Protein AF-A0A561WQQ3-F1 (afdb_monomer_lite)

Structure (mmCIF, N/CA/C/O backbone):
data_AF-A0A561WQQ3-F1
#
_entry.id   AF-A0A561WQQ3-F1
#
loop_
_atom_site.group_PDB
_atom_site.id
_atom_site.type_symbol
_atom_site.label_atom_id
_atom_site.label_alt_id
_atom_site.label_comp_id
_atom_site.label_asym_id
_atom_site.label_entity_id
_atom_site.label_seq_id
_atom_site.pdbx_PDB_ins_code
_atom_site.Cartn_x
_atom_site.Cartn_y
_atom_site.Cartn_z
_atom_site.occupancy
_atom_site.B_iso_or_equiv
_atom_site.auth_seq_id
_atom_site.auth_comp_id
_atom_site.auth_asym_id
_atom_site.auth_atom_id
_atom_site.pdbx_PDB_model_num
ATOM 1 N N . MET A 1 1 ? -67.575 19.974 -0.964 1.00 41.53 1 MET A N 1
ATOM 2 C CA . MET A 1 1 ? -66.505 20.804 -1.561 1.00 41.53 1 MET A CA 1
ATOM 3 C C . MET A 1 1 ? -65.281 19.926 -1.799 1.00 41.53 1 MET A C 1
ATOM 5 O O . MET A 1 1 ? -64.697 19.457 -0.836 1.00 41.53 1 MET A O 1
ATOM 9 N N . LYS A 1 2 ? -64.953 19.629 -3.064 1.00 50.78 2 LYS A N 1
ATOM 10 C CA . LYS A 1 2 ? -63.773 18.856 -3.492 1.00 50.78 2 LYS A CA 1
ATOM 11 C C . LYS A 1 2 ? -62.938 19.749 -4.423 1.00 50.78 2 LYS A C 1
ATOM 13 O O . LYS A 1 2 ? -63.445 20.153 -5.464 1.00 50.78 2 LYS A O 1
ATOM 18 N N . ARG A 1 3 ? -61.695 20.061 -4.047 1.00 44.97 3 ARG A N 1
ATOM 19 C CA . ARG A 1 3 ? -60.615 20.603 -4.902 1.00 44.97 3 ARG A CA 1
ATOM 20 C C . ARG A 1 3 ? -59.319 19.937 -4.410 1.00 44.97 3 ARG A C 1
ATOM 22 O O . ARG A 1 3 ? -59.060 19.970 -3.217 1.00 44.97 3 ARG A O 1
ATOM 29 N N . ALA A 1 4 ? -58.736 19.031 -5.193 1.00 49.28 4 ALA A N 1
ATOM 30 C CA . ALA A 1 4 ? -57.708 19.256 -6.220 1.00 49.28 4 ALA A CA 1
ATOM 31 C C . ALA A 1 4 ? -56.283 19.274 -5.625 1.00 49.28 4 ALA A C 1
ATOM 33 O O . ALA A 1 4 ? -55.818 20.303 -5.151 1.00 49.28 4 ALA A O 1
ATOM 34 N N . VAL A 1 5 ? -55.599 18.122 -5.690 1.00 46.91 5 VAL A N 1
ATOM 35 C CA . VAL A 1 5 ? -54.141 17.974 -5.527 1.00 46.91 5 VAL A CA 1
ATOM 36 C C . VAL A 1 5 ? -53.655 17.055 -6.650 1.00 46.91 5 VAL A C 1
ATOM 38 O O . VAL A 1 5 ? -53.651 15.837 -6.519 1.00 46.91 5 VAL A O 1
ATOM 41 N N . VAL A 1 6 ? -53.312 17.644 -7.792 1.00 53.94 6 VAL A N 1
ATOM 42 C CA . VAL A 1 6 ? -52.562 16.995 -8.876 1.00 53.94 6 VAL A CA 1
ATOM 43 C C . VAL A 1 6 ? -51.622 18.061 -9.423 1.00 53.94 6 VAL A C 1
ATOM 45 O O . VAL A 1 6 ? -52.106 18.993 -10.058 1.00 53.94 6 VAL A O 1
ATOM 48 N N . SER A 1 7 ? -50.321 17.960 -9.124 1.00 52.25 7 SER A N 1
ATOM 49 C CA . SER A 1 7 ? -49.183 18.424 -9.954 1.00 52.25 7 SER A CA 1
ATOM 50 C C . SER A 1 7 ? -47.924 18.681 -9.114 1.00 52.25 7 SER A C 1
ATOM 52 O O . SER A 1 7 ? -47.550 19.828 -8.913 1.00 52.25 7 SER A O 1
ATOM 54 N N . ILE A 1 8 ? -47.237 17.628 -8.654 1.00 51.75 8 ILE A N 1
ATOM 55 C CA . ILE A 1 8 ? -45.803 17.678 -8.294 1.00 51.75 8 ILE A CA 1
ATOM 56 C C . ILE A 1 8 ? -45.192 16.295 -8.592 1.00 51.75 8 ILE A C 1
ATOM 58 O O . ILE A 1 8 ? -44.946 15.505 -7.692 1.00 51.75 8 ILE A O 1
ATOM 62 N N . ALA A 1 9 ? -45.022 15.938 -9.867 1.00 52.25 9 ALA A N 1
ATOM 63 C CA . ALA A 1 9 ? -44.313 14.701 -10.244 1.00 52.25 9 ALA A CA 1
ATOM 64 C C . ALA A 1 9 ? -43.399 14.857 -11.474 1.00 52.25 9 ALA A C 1
ATOM 66 O O . ALA A 1 9 ? -42.493 14.054 -11.669 1.00 52.25 9 ALA A O 1
ATOM 67 N N . ALA A 1 10 ? -43.557 15.918 -12.274 1.00 50.03 10 ALA A N 1
ATOM 68 C CA . ALA A 1 10 ? -42.770 16.114 -13.496 1.00 50.03 10 ALA A CA 1
ATOM 69 C C . ALA A 1 10 ? -41.409 16.818 -13.283 1.00 50.03 10 ALA A C 1
ATOM 71 O O . ALA A 1 10 ? -40.549 16.757 -14.156 1.00 50.03 10 ALA A O 1
ATOM 72 N N . GLY A 1 11 ? -41.178 17.465 -12.132 1.00 44.44 11 GLY A N 1
ATOM 73 C CA . GLY A 1 11 ? -39.947 18.233 -11.877 1.00 44.44 11 GLY A CA 1
ATOM 74 C C . GLY A 1 11 ? -38.727 17.399 -11.460 1.00 44.44 11 GLY A C 1
ATOM 75 O O . GLY A 1 11 ? -37.596 17.801 -11.709 1.00 44.44 11 GLY A O 1
ATOM 76 N N . LEU A 1 12 ? -38.938 16.221 -10.861 1.00 48.84 12 LEU A N 1
ATOM 77 C CA . LEU A 1 12 ? -37.854 15.373 -10.340 1.00 48.84 12 LEU A CA 1
ATOM 78 C C . LEU A 1 12 ? -37.187 14.504 -11.419 1.00 48.84 12 LEU A C 1
ATOM 80 O O . LEU A 1 12 ? -36.009 14.178 -11.296 1.00 48.84 12 LEU A O 1
ATOM 84 N N . LEU A 1 13 ? -37.896 14.181 -12.506 1.00 46.97 13 LEU A N 1
ATOM 85 C CA . LEU A 1 13 ? -37.353 13.327 -13.568 1.00 46.97 13 LEU A CA 1
ATOM 86 C C . LEU A 1 13 ? -36.324 14.061 -14.449 1.00 46.97 13 LEU A C 1
ATOM 88 O O . LEU A 1 13 ? -35.353 13.459 -14.899 1.00 46.97 13 LEU A O 1
ATOM 92 N N . VAL A 1 14 ? -36.499 15.370 -14.669 1.00 51.62 14 VAL A N 1
ATOM 93 C CA . VAL A 1 14 ? -35.613 16.164 -15.542 1.00 51.62 14 VAL A CA 1
ATOM 94 C C . VAL A 1 14 ? -34.251 16.416 -14.885 1.00 51.62 14 VAL A C 1
ATOM 96 O O . VAL A 1 14 ? -33.228 16.360 -15.561 1.00 51.62 14 VAL A O 1
ATOM 99 N N . VAL A 1 15 ? -34.205 16.608 -13.562 1.00 51.69 15 VAL A N 1
ATOM 100 C CA . VAL A 1 15 ? -32.938 16.831 -12.839 1.00 51.69 15 VAL A CA 1
ATOM 101 C C . VAL A 1 15 ? -32.076 15.562 -12.822 1.00 51.69 15 VAL A C 1
ATOM 103 O O . VAL A 1 15 ? -30.874 15.642 -13.066 1.00 51.69 15 VAL A O 1
ATOM 106 N N . ALA A 1 16 ? -32.679 14.382 -12.636 1.00 50.75 16 ALA A N 1
ATOM 107 C CA . ALA A 1 16 ? -31.944 13.115 -12.625 1.00 50.75 16 ALA A CA 1
ATOM 108 C C . ALA A 1 16 ? -31.330 12.764 -13.997 1.00 50.75 16 ALA A C 1
ATOM 110 O O . ALA A 1 16 ? -30.190 12.303 -14.064 1.00 50.75 16 ALA A O 1
ATOM 111 N N . VAL A 1 17 ? -32.041 13.027 -15.100 1.00 52.47 17 VAL A N 1
ATOM 112 C CA . VAL A 1 17 ? -31.539 12.742 -16.459 1.00 52.47 17 VAL A CA 1
ATOM 113 C C . VAL A 1 17 ? -30.402 13.695 -16.855 1.00 52.47 17 VAL A C 1
ATOM 115 O O . VAL A 1 17 ? -29.423 13.258 -17.461 1.00 52.47 17 VAL A O 1
ATOM 118 N N . VAL A 1 18 ? -30.464 14.972 -16.459 1.00 52.75 18 VAL A N 1
ATOM 119 C CA . VAL A 1 18 ? -29.393 15.946 -16.749 1.00 52.75 18 VAL A CA 1
ATOM 120 C C . VAL A 1 18 ? -28.102 15.615 -15.984 1.00 52.75 18 VAL A C 1
ATOM 122 O O . VAL A 1 18 ? -27.016 15.727 -16.554 1.00 52.75 18 VAL A O 1
ATOM 125 N N . SER A 1 19 ? -28.188 15.125 -14.741 1.00 51.75 19 SER A N 1
ATOM 126 C CA . SER A 1 19 ? -27.003 14.716 -13.969 1.00 51.75 19 SER A CA 1
ATOM 127 C C . SER A 1 19 ? -26.282 13.497 -14.560 1.00 51.75 19 SER A C 1
ATOM 129 O O . SER A 1 19 ? -25.052 13.469 -14.571 1.00 51.75 19 SER A O 1
ATOM 131 N N . VAL A 1 20 ? -27.013 12.518 -15.109 1.00 52.88 20 VAL A N 1
ATOM 132 C CA . VAL A 1 20 ? -26.408 11.332 -15.749 1.00 52.88 20 VAL A CA 1
ATOM 133 C C . VAL A 1 20 ? -25.724 11.691 -17.076 1.00 52.88 20 VAL A C 1
ATOM 135 O O . VAL A 1 20 ? -24.662 11.150 -17.389 1.00 52.88 20 VAL A O 1
ATOM 138 N N . ILE A 1 21 ? -26.277 12.635 -17.846 1.00 54.84 21 ILE A N 1
ATOM 139 C CA . ILE A 1 21 ? -25.682 13.078 -19.119 1.00 54.84 21 ILE A CA 1
ATOM 140 C C . ILE A 1 21 ? -24.424 13.929 -18.881 1.00 54.84 21 ILE A C 1
ATOM 142 O O . ILE A 1 21 ? -23.428 13.742 -19.579 1.00 54.84 21 ILE A O 1
ATOM 146 N N . ALA A 1 22 ? -24.419 14.805 -17.871 1.00 53.34 22 ALA A N 1
ATOM 147 C CA . ALA A 1 22 ? -23.244 15.614 -17.533 1.00 53.34 22 ALA A CA 1
ATOM 148 C C . ALA A 1 22 ? -22.047 14.755 -17.082 1.00 53.34 22 ALA A C 1
ATOM 150 O O . ALA A 1 22 ? -20.912 15.040 -17.462 1.00 53.34 22 ALA A O 1
ATOM 151 N N . TYR A 1 23 ? -22.300 13.664 -16.349 1.00 53.19 23 TYR A N 1
ATOM 152 C CA . TYR A 1 23 ? -21.247 12.727 -15.947 1.00 53.19 23 TYR A CA 1
ATOM 153 C C . TYR A 1 23 ? -20.640 11.990 -17.151 1.00 53.19 23 TYR A C 1
ATOM 155 O O . TYR A 1 23 ? -19.426 11.837 -17.231 1.00 53.19 23 TYR A O 1
ATOM 163 N N . ARG A 1 24 ? -21.458 11.608 -18.144 1.00 55.28 24 ARG A N 1
ATOM 164 C CA . ARG A 1 24 ? -20.964 10.946 -19.367 1.00 55.28 24 ARG A CA 1
ATOM 165 C C . ARG A 1 24 ? -20.231 11.873 -20.338 1.00 55.28 24 ARG A C 1
ATOM 167 O O . ARG A 1 24 ? -19.454 11.387 -21.154 1.00 55.28 24 ARG A O 1
ATOM 174 N N . LEU A 1 25 ? -20.474 13.183 -20.288 1.00 52.75 25 LEU A N 1
ATOM 175 C CA . LEU A 1 25 ? -19.777 14.147 -21.148 1.00 52.75 25 LEU A CA 1
ATOM 176 C C . LEU A 1 25 ? -18.419 14.576 -20.578 1.00 52.75 25 LEU A C 1
ATOM 178 O O . LEU A 1 25 ? -17.510 14.839 -21.358 1.00 52.75 25 LEU A O 1
ATOM 182 N N . ALA A 1 26 ? -18.245 14.580 -19.253 1.00 54.22 26 ALA A N 1
ATOM 183 C CA . ALA A 1 26 ? -16.966 14.906 -18.617 1.00 54.22 26 ALA A CA 1
ATOM 184 C C . ALA A 1 26 ? -15.871 13.838 -18.830 1.00 54.22 26 ALA A C 1
ATOM 186 O O . ALA A 1 26 ? -14.689 14.147 -18.670 1.00 54.22 26 ALA A O 1
ATOM 187 N N . ASP A 1 27 ? -16.255 12.616 -19.213 1.00 53.97 27 ASP A N 1
ATOM 188 C CA . ASP A 1 27 ? -15.340 11.486 -19.431 1.00 53.97 27 ASP A CA 1
ATOM 189 C C . ASP A 1 27 ? -14.622 11.529 -20.793 1.00 53.97 27 ASP A C 1
ATOM 191 O O . ASP A 1 27 ? -13.560 10.929 -20.962 1.00 53.97 27 ASP A O 1
ATOM 195 N N . ARG A 1 28 ? -15.159 12.275 -21.772 1.00 57.94 28 ARG A N 1
ATOM 196 C CA . ARG A 1 28 ? -14.600 12.326 -23.137 1.00 57.94 28 ARG A CA 1
ATOM 197 C C . ARG A 1 28 ? -13.253 13.042 -23.250 1.00 57.94 28 ARG A C 1
ATOM 199 O O . ARG A 1 28 ? -12.556 12.818 -24.234 1.00 57.94 28 ARG A O 1
ATOM 206 N N . ASP A 1 29 ? -12.871 13.843 -22.259 1.00 67.88 29 ASP A N 1
ATOM 207 C CA . ASP A 1 29 ? -11.617 14.609 -22.293 1.00 67.88 29 ASP A CA 1
ATOM 208 C C . ASP A 1 29 ? -10.409 13.840 -21.739 1.00 67.88 29 ASP A C 1
ATOM 210 O O . ASP A 1 29 ? -9.286 14.323 -21.846 1.00 67.88 29 ASP A O 1
ATOM 214 N N . SER A 1 30 ? -10.607 12.662 -21.136 1.00 69.94 30 SER A N 1
ATOM 215 C CA . SER A 1 30 ? -9.488 11.876 -20.594 1.00 69.94 30 SER A CA 1
ATOM 216 C C . SER A 1 30 ? -8.691 11.142 -21.679 1.00 69.94 30 SER A C 1
ATOM 218 O O . SER A 1 30 ? -7.577 10.703 -21.440 1.00 69.94 30 SER A O 1
ATOM 220 N N . GLY A 1 31 ? -9.253 10.943 -22.874 1.00 83.25 31 GLY A N 1
ATOM 221 C CA . GLY A 1 31 ? -8.629 10.097 -23.897 1.00 83.25 31 GLY A CA 1
ATOM 222 C C . GLY A 1 31 ? -8.532 8.606 -23.526 1.00 83.25 31 GLY A C 1
ATOM 223 O O . GLY A 1 31 ? -8.093 7.824 -24.364 1.00 83.25 31 GLY A O 1
ATOM 224 N N . LEU A 1 32 ? -8.974 8.204 -22.326 1.00 88.94 32 LEU A N 1
ATOM 225 C CA . LEU A 1 32 ? -9.087 6.812 -21.897 1.00 88.94 32 LEU A CA 1
ATOM 226 C C . LEU A 1 32 ? -10.504 6.299 -22.152 1.00 88.94 32 LEU A C 1
ATOM 228 O O . LEU A 1 32 ? -11.504 6.982 -21.924 1.00 88.94 32 LEU A O 1
ATOM 232 N N . THR A 1 33 ? -10.602 5.048 -22.572 1.00 91.44 33 THR A N 1
ATOM 233 C CA . THR A 1 33 ? -11.840 4.278 -22.505 1.00 91.44 33 THR A CA 1
ATOM 234 C C . THR A 1 33 ? -12.172 3.930 -21.051 1.00 91.44 33 THR A C 1
ATOM 236 O O . THR A 1 33 ? -11.299 3.865 -20.183 1.00 91.44 33 THR A O 1
ATOM 239 N N . ALA A 1 34 ? -13.443 3.624 -20.779 1.00 89.94 34 ALA A N 1
ATOM 240 C CA . ALA A 1 34 ? -13.865 3.166 -19.453 1.00 89.94 34 ALA A CA 1
ATOM 241 C C . ALA A 1 34 ? -13.105 1.904 -18.993 1.00 89.94 34 ALA A C 1
ATOM 243 O O . ALA A 1 34 ? -12.822 1.757 -17.806 1.00 89.94 34 ALA A O 1
ATOM 244 N N . ALA A 1 35 ? -12.743 1.018 -19.929 1.00 92.38 35 ALA A N 1
ATOM 245 C CA . ALA A 1 35 ? -11.967 -0.186 -19.641 1.00 92.38 35 ALA A CA 1
ATOM 246 C C . ALA A 1 35 ? -10.519 0.142 -19.243 1.00 92.38 35 ALA A C 1
ATOM 248 O O . ALA A 1 35 ? -10.027 -0.388 -18.250 1.00 92.38 35 ALA A O 1
ATOM 249 N N . GLU A 1 36 ? -9.852 1.050 -19.963 1.00 92.81 36 GLU A N 1
ATOM 250 C CA . GLU A 1 36 ? -8.491 1.484 -19.620 1.00 92.81 36 GLU A CA 1
ATOM 251 C C . GLU A 1 36 ? -8.463 2.191 -18.258 1.00 92.81 36 GLU A C 1
ATOM 253 O O . GLU A 1 36 ? -7.625 1.876 -17.415 1.00 92.81 36 GLU A O 1
ATOM 258 N N . ALA A 1 37 ? -9.419 3.089 -17.995 1.00 91.44 37 ALA A N 1
ATOM 259 C CA . ALA A 1 37 ? -9.527 3.758 -16.701 1.00 91.44 37 ALA A CA 1
ATOM 260 C C . ALA A 1 37 ? -9.762 2.765 -15.548 1.00 91.44 37 ALA A C 1
ATOM 262 O O . ALA A 1 37 ? -9.166 2.921 -14.482 1.00 91.44 37 ALA A O 1
ATOM 263 N N . ALA A 1 38 ? -10.597 1.739 -15.752 1.00 91.75 38 ALA A N 1
ATOM 264 C CA . ALA A 1 38 ? -10.837 0.696 -14.754 1.00 91.75 38 ALA A CA 1
ATOM 265 C C . ALA A 1 38 ? -9.558 -0.091 -14.435 1.00 91.75 38 ALA A C 1
ATOM 267 O O . ALA A 1 38 ? -9.207 -0.236 -13.267 1.00 91.75 38 ALA A O 1
ATOM 268 N N . VAL A 1 39 ? -8.816 -0.505 -15.463 1.00 92.75 39 VAL A N 1
ATOM 269 C CA . VAL A 1 39 ? -7.556 -1.245 -15.311 1.00 92.75 39 VAL A CA 1
ATOM 270 C C . VAL A 1 39 ? -6.490 -0.408 -14.613 1.00 92.75 39 VAL A C 1
ATOM 272 O O . VAL A 1 39 ? -5.784 -0.922 -13.746 1.00 92.75 39 VAL A O 1
ATOM 275 N N . ILE A 1 40 ? -6.373 0.885 -14.936 1.00 92.88 40 ILE A N 1
ATOM 276 C CA . ILE A 1 40 ? -5.437 1.771 -14.232 1.00 92.88 40 ILE A CA 1
ATOM 277 C C . ILE A 1 40 ? -5.824 1.872 -12.753 1.00 92.88 40 ILE A C 1
ATOM 279 O O . ILE A 1 40 ? -4.948 1.773 -11.894 1.00 92.88 40 ILE A O 1
ATOM 283 N N . ARG A 1 41 ? -7.118 2.033 -12.435 1.00 91.62 41 ARG A N 1
ATOM 284 C CA . ARG A 1 41 ? -7.562 2.100 -11.035 1.00 91.62 41 ARG A CA 1
ATOM 285 C C . ARG A 1 41 ? -7.252 0.829 -10.273 1.00 91.62 41 ARG A C 1
ATOM 287 O O . ARG A 1 41 ? -6.688 0.902 -9.190 1.00 91.62 41 ARG A O 1
ATOM 294 N N . GLU A 1 42 ? -7.570 -0.308 -10.868 1.00 90.19 42 GLU A N 1
ATOM 295 C CA . GLU A 1 42 ? -7.304 -1.617 -10.288 1.00 90.19 42 GLU A CA 1
ATOM 296 C C . GLU A 1 42 ? -5.807 -1.848 -10.046 1.00 90.19 42 GLU A C 1
ATOM 298 O O . GLU A 1 42 ? -5.419 -2.416 -9.031 1.00 90.19 42 GLU A O 1
ATOM 303 N N . ASN A 1 43 ? -4.944 -1.375 -10.947 1.00 89.88 43 ASN A N 1
ATOM 304 C CA . ASN A 1 43 ? -3.506 -1.599 -10.840 1.00 89.88 43 ASN A CA 1
ATOM 305 C C . ASN A 1 43 ? -2.760 -0.596 -9.958 1.00 89.88 43 ASN A C 1
ATOM 307 O O . ASN A 1 43 ? -1.728 -0.964 -9.397 1.00 89.88 43 ASN A O 1
ATOM 311 N N . LEU A 1 44 ? -3.230 0.650 -9.873 1.00 89.94 44 LEU A N 1
ATOM 312 C CA . LEU A 1 44 ? -2.568 1.697 -9.091 1.00 89.94 44 LEU A CA 1
ATOM 313 C C . LEU A 1 44 ? -3.221 1.917 -7.733 1.00 89.94 44 LEU A C 1
ATOM 315 O O . LEU A 1 44 ? -2.525 2.127 -6.748 1.00 89.94 44 LEU A O 1
ATOM 319 N N . PHE A 1 45 ? -4.547 1.912 -7.669 1.00 89.12 45 PHE A N 1
ATOM 320 C CA . PHE A 1 45 ? -5.262 2.392 -6.492 1.00 89.12 45 PHE A CA 1
ATOM 321 C C . PHE A 1 45 ? -5.935 1.301 -5.682 1.00 89.12 45 PHE A C 1
ATOM 323 O O . PHE A 1 45 ? -6.281 1.566 -4.534 1.00 89.12 45 PHE A O 1
ATOM 330 N N . THR A 1 46 ? -6.129 0.114 -6.250 1.00 85.38 46 THR A N 1
ATOM 331 C CA . THR A 1 46 ? -6.741 -1.014 -5.551 1.00 85.38 46 THR A CA 1
ATOM 332 C C . THR A 1 46 ? -5.673 -1.916 -4.951 1.00 85.38 46 THR A C 1
ATOM 334 O O . THR A 1 46 ? -4.649 -2.208 -5.571 1.00 85.38 46 THR A O 1
ATOM 337 N N . ILE A 1 47 ? -5.926 -2.378 -3.729 1.00 75.31 47 ILE A N 1
ATOM 338 C CA . ILE A 1 47 ? -5.141 -3.443 -3.115 1.00 75.31 47 ILE A CA 1
ATOM 339 C C . ILE A 1 47 ? -5.476 -4.728 -3.858 1.00 75.31 47 ILE A C 1
ATOM 341 O O . ILE A 1 47 ? -6.619 -5.183 -3.846 1.00 75.31 47 ILE A O 1
ATOM 345 N N . LYS A 1 48 ? -4.483 -5.293 -4.536 1.00 75.56 48 LYS A N 1
ATOM 346 C CA . LYS A 1 48 ? -4.653 -6.569 -5.221 1.00 75.56 48 LYS A CA 1
ATOM 347 C C . LYS A 1 48 ? -4.696 -7.708 -4.219 1.00 75.56 48 LYS A C 1
ATOM 349 O O . LYS A 1 48 ? -4.043 -7.654 -3.176 1.00 75.56 48 LYS A O 1
ATOM 354 N N . ASP A 1 49 ? -5.417 -8.755 -4.596 1.00 80.00 49 ASP A N 1
ATOM 355 C CA . ASP A 1 49 ? -5.369 -10.028 -3.894 1.00 80.00 49 ASP A CA 1
ATOM 356 C C . ASP A 1 49 ? -3.898 -10.482 -3.726 1.00 80.00 49 ASP A C 1
ATOM 358 O O . ASP A 1 49 ? -3.109 -10.373 -4.678 1.00 80.00 49 ASP A O 1
ATOM 362 N N . PRO A 1 50 ? -3.488 -10.970 -2.539 1.00 75.44 50 PRO A N 1
ATOM 363 C CA . PRO A 1 50 ? -2.112 -11.397 -2.303 1.00 75.44 50 PRO A CA 1
ATOM 364 C C . PRO A 1 50 ? -1.595 -12.424 -3.316 1.00 75.44 50 PRO A C 1
ATOM 366 O O . PRO A 1 50 ? -0.427 -12.350 -3.705 1.00 75.44 50 PRO A O 1
ATOM 369 N N . ALA A 1 51 ? -2.438 -13.349 -3.789 1.00 79.38 51 ALA A N 1
ATOM 370 C CA . ALA A 1 51 ? -2.045 -14.335 -4.791 1.00 79.38 51 ALA A CA 1
ATOM 371 C C . ALA A 1 51 ? -1.840 -13.692 -6.167 1.00 79.38 51 ALA A C 1
ATOM 373 O O . ALA A 1 51 ? -0.904 -14.052 -6.885 1.00 79.38 51 ALA A O 1
ATOM 374 N N . GLU A 1 52 ? -2.652 -12.696 -6.525 1.00 82.56 52 GLU A N 1
ATOM 375 C CA . GLU A 1 52 ? -2.432 -11.921 -7.744 1.00 82.56 52 GLU A CA 1
ATOM 376 C C . GLU A 1 52 ? -1.115 -11.136 -7.674 1.00 82.56 52 GLU A C 1
ATOM 378 O O . GLU A 1 52 ? -0.311 -11.187 -8.609 1.00 82.56 52 GLU A O 1
ATOM 383 N N . ASN A 1 53 ? -0.847 -10.450 -6.558 1.00 81.88 53 ASN A N 1
ATOM 384 C CA . ASN A 1 53 ? 0.405 -9.718 -6.370 1.00 81.88 53 ASN A CA 1
ATOM 385 C C . ASN A 1 53 ? 1.622 -10.658 -6.421 1.00 81.88 53 ASN A C 1
ATOM 387 O O . ASN A 1 53 ? 2.607 -10.366 -7.106 1.00 81.88 53 ASN A O 1
ATOM 391 N N . ALA A 1 54 ? 1.526 -11.821 -5.774 1.00 82.44 54 ALA A N 1
ATOM 392 C CA . ALA A 1 54 ? 2.552 -12.853 -5.828 1.00 82.44 54 ALA A CA 1
ATOM 393 C C . ALA A 1 54 ? 2.789 -13.352 -7.262 1.00 82.44 54 ALA A C 1
ATOM 395 O O . ALA A 1 54 ? 3.927 -13.413 -7.725 1.00 82.44 54 ALA A O 1
ATOM 396 N N . SER A 1 55 ? 1.715 -13.623 -8.008 1.00 85.38 55 SER A N 1
ATOM 397 C CA . SER A 1 55 ? 1.785 -14.035 -9.411 1.00 85.38 55 SER A CA 1
ATOM 398 C C . SER A 1 55 ? 2.453 -12.973 -10.297 1.00 85.38 55 SER A C 1
ATOM 400 O O . SER A 1 55 ? 3.266 -13.302 -11.163 1.00 85.38 55 SER A O 1
ATOM 402 N N . ARG A 1 56 ? 2.165 -11.683 -10.074 1.00 85.62 56 ARG A N 1
ATOM 403 C CA . ARG A 1 56 ? 2.812 -10.572 -10.799 1.00 85.62 56 ARG A CA 1
ATOM 404 C C . ARG A 1 56 ? 4.301 -10.482 -10.499 1.00 85.62 56 ARG A C 1
ATOM 406 O O . ARG A 1 56 ? 5.100 -10.334 -11.422 1.00 85.62 56 ARG A O 1
ATOM 413 N N . LEU A 1 57 ? 4.677 -10.589 -9.229 1.00 85.94 57 LEU A N 1
ATOM 414 C CA . LEU A 1 57 ? 6.075 -10.548 -8.817 1.00 85.94 57 LEU A CA 1
ATOM 415 C C . LEU A 1 57 ? 6.851 -11.789 -9.298 1.00 85.94 57 LEU A C 1
ATOM 417 O O . LEU A 1 57 ? 7.999 -11.642 -9.709 1.00 85.94 57 LEU A O 1
ATOM 421 N N . ALA A 1 58 ? 6.231 -12.972 -9.354 1.00 87.25 58 ALA A N 1
ATOM 422 C CA . ALA A 1 58 ? 6.824 -14.150 -9.993 1.00 87.25 58 ALA A CA 1
ATOM 423 C C . ALA A 1 58 ? 7.136 -13.880 -11.477 1.00 87.25 58 ALA A C 1
ATOM 425 O O . ALA A 1 58 ? 8.290 -13.990 -11.888 1.00 87.25 58 ALA A O 1
ATOM 426 N N . ARG A 1 59 ? 6.157 -13.378 -12.251 1.00 90.00 59 ARG A N 1
ATOM 427 C CA . ARG A 1 59 ? 6.367 -12.996 -13.664 1.00 90.00 59 ARG A CA 1
ATOM 428 C C . ARG A 1 59 ? 7.465 -11.950 -13.844 1.00 90.00 59 ARG A C 1
ATOM 430 O O . ARG A 1 59 ? 8.253 -12.042 -14.782 1.00 90.00 59 ARG A O 1
ATOM 437 N N . TYR A 1 60 ? 7.520 -10.953 -12.960 1.00 92.44 60 TYR A N 1
ATOM 438 C CA . TYR A 1 60 ? 8.587 -9.951 -12.963 1.00 92.44 60 TYR A CA 1
ATOM 439 C C . TYR A 1 60 ? 9.961 -10.610 -12.804 1.00 92.44 60 TYR A C 1
ATOM 441 O O . TYR A 1 60 ? 10.891 -10.319 -13.552 1.00 92.44 60 TYR A O 1
ATOM 449 N N . GLN A 1 61 ? 10.107 -11.513 -11.840 1.00 89.12 61 GLN A N 1
ATOM 450 C CA . GLN A 1 61 ? 11.386 -12.162 -11.593 1.00 89.12 61 GLN A CA 1
ATOM 451 C C . GLN A 1 61 ? 11.787 -13.128 -12.703 1.00 89.12 61 GLN A C 1
ATOM 453 O O . GLN A 1 61 ? 12.965 -13.140 -13.056 1.00 89.12 61 GLN A O 1
ATOM 458 N N . ASP A 1 62 ? 10.838 -13.871 -13.274 1.00 90.88 62 ASP A N 1
ATOM 459 C CA . ASP A 1 62 ? 11.077 -14.757 -14.417 1.00 90.88 62 ASP A CA 1
ATOM 460 C C . ASP A 1 62 ? 11.577 -13.957 -15.624 1.00 90.88 62 ASP A C 1
ATOM 462 O O . ASP A 1 62 ? 12.641 -14.246 -16.172 1.00 90.88 62 ASP A O 1
ATOM 466 N N . ALA A 1 63 ? 10.870 -12.878 -15.982 1.00 94.38 63 ALA A N 1
ATOM 467 C CA . ALA A 1 63 ? 11.258 -12.003 -17.086 1.00 94.38 63 ALA A CA 1
ATOM 468 C C . ALA A 1 63 ? 12.629 -11.345 -16.847 1.00 94.38 63 ALA A C 1
ATOM 470 O O . ALA A 1 63 ? 13.443 -11.214 -17.766 1.00 94.38 63 ALA A O 1
ATOM 471 N N . ARG A 1 64 ? 12.919 -10.957 -15.599 1.00 94.38 64 ARG A N 1
ATOM 472 C CA . ARG A 1 64 ? 14.218 -10.395 -15.212 1.00 94.38 64 ARG A CA 1
ATOM 473 C C . ARG A 1 64 ? 15.329 -11.431 -15.341 1.00 94.38 64 ARG A C 1
ATOM 475 O O . ARG A 1 64 ? 16.375 -11.114 -15.899 1.00 94.38 64 ARG A O 1
ATOM 482 N N . ALA A 1 65 ? 15.119 -12.641 -14.827 1.00 91.69 65 ALA A N 1
ATOM 483 C CA . ALA A 1 65 ? 16.099 -13.719 -14.886 1.00 91.69 65 ALA A CA 1
ATOM 484 C C . ALA A 1 65 ? 16.382 -14.138 -16.330 1.00 91.69 65 ALA A C 1
ATOM 486 O O . ALA A 1 65 ? 17.546 -14.292 -16.690 1.00 91.69 65 ALA A O 1
ATOM 487 N N . GLN A 1 66 ? 15.349 -14.221 -17.175 1.00 94.94 66 GLN A N 1
ATOM 488 C CA . GLN A 1 66 ? 15.511 -14.479 -18.603 1.00 94.94 66 GLN A CA 1
ATOM 489 C C . GLN A 1 66 ? 16.376 -13.402 -19.275 1.00 94.94 66 GLN A C 1
ATOM 491 O O . GLN A 1 66 ? 17.368 -13.729 -19.922 1.00 94.94 66 GLN A O 1
ATOM 496 N N . CYS A 1 67 ? 16.055 -12.119 -19.080 1.00 96.88 67 CYS A N 1
ATOM 497 C CA . CYS A 1 67 ? 16.844 -11.028 -19.657 1.00 96.88 67 CYS A CA 1
ATOM 498 C C . CYS A 1 67 ? 18.301 -11.038 -19.166 1.00 96.88 67 CYS A C 1
ATOM 500 O O . CYS A 1 67 ? 19.227 -10.789 -19.938 1.00 96.88 67 CYS A O 1
ATOM 502 N N . MET A 1 68 ? 18.524 -11.341 -17.884 1.00 95.38 68 MET A N 1
ATOM 503 C CA . MET A 1 68 ? 19.877 -11.435 -17.334 1.00 95.38 68 MET A CA 1
ATOM 504 C C . MET A 1 68 ? 20.643 -12.622 -17.926 1.00 95.38 68 MET A C 1
ATOM 506 O O . MET A 1 68 ? 21.816 -12.462 -18.257 1.00 95.38 68 MET A O 1
ATOM 510 N N . ALA A 1 69 ? 19.982 -13.763 -18.145 1.00 94.06 69 ALA A N 1
ATOM 511 C CA . ALA A 1 69 ? 20.583 -14.925 -18.796 1.00 94.06 69 ALA A CA 1
ATOM 512 C C . ALA A 1 69 ? 21.009 -14.612 -20.238 1.00 94.06 69 ALA A C 1
ATOM 514 O O . ALA A 1 69 ? 22.116 -14.965 -20.641 1.00 94.06 69 ALA A O 1
ATOM 515 N N . GLU A 1 70 ? 20.186 -13.874 -20.989 1.00 96.00 70 GLU A N 1
ATOM 516 C CA . GLU A 1 70 ? 20.531 -13.367 -22.326 1.00 96.00 70 GLU A CA 1
ATOM 517 C C . GLU A 1 70 ? 21.739 -12.412 -22.298 1.00 96.00 70 GLU A C 1
ATOM 519 O O . GLU A 1 70 ? 22.527 -12.374 -23.242 1.00 96.00 70 GLU A O 1
ATOM 524 N N . ALA A 1 71 ? 21.924 -11.676 -21.198 1.00 95.25 71 ALA A N 1
ATOM 525 C CA . ALA A 1 71 ? 23.084 -10.819 -20.958 1.00 95.25 71 ALA A CA 1
ATOM 526 C C . ALA A 1 71 ? 24.312 -11.568 -20.395 1.00 95.25 71 ALA A C 1
ATOM 528 O O . ALA A 1 71 ? 25.324 -10.933 -20.099 1.00 95.25 71 ALA A O 1
ATOM 529 N N . GLY A 1 72 ? 24.248 -12.898 -20.256 1.00 94.06 72 GLY A N 1
ATOM 530 C CA . GLY A 1 72 ? 25.348 -13.731 -19.763 1.00 94.06 72 GLY A CA 1
ATOM 531 C C . GLY A 1 72 ? 25.437 -13.851 -18.238 1.00 94.06 72 GLY A C 1
ATOM 532 O O . GLY A 1 72 ? 26.469 -14.280 -17.726 1.00 94.06 72 GLY A O 1
ATOM 533 N N . PHE A 1 73 ? 24.379 -13.493 -17.506 1.00 91.88 73 PHE A N 1
ATOM 534 C CA . PHE A 1 73 ? 24.329 -13.535 -16.044 1.00 91.88 73 PHE A CA 1
ATOM 535 C C . PHE A 1 73 ? 23.231 -14.472 -15.534 1.00 91.88 73 PHE A C 1
ATOM 537 O O . PHE A 1 73 ? 22.092 -14.425 -15.986 1.00 91.88 73 PHE A O 1
ATOM 544 N N . THR A 1 74 ? 23.530 -15.260 -14.505 1.00 88.94 74 THR A N 1
ATOM 545 C CA . THR A 1 74 ? 22.515 -16.063 -13.809 1.00 88.94 74 THR A CA 1
ATOM 546 C C . THR A 1 74 ? 21.984 -15.290 -12.609 1.00 88.94 74 THR A C 1
ATOM 548 O O . THR A 1 74 ? 22.748 -14.942 -11.710 1.00 88.94 74 THR A O 1
ATOM 551 N N . VAL A 1 75 ? 20.672 -15.050 -12.570 1.00 84.31 75 VAL A N 1
ATOM 552 C CA . VAL A 1 75 ? 19.986 -14.446 -11.418 1.00 84.31 75 VAL A CA 1
ATOM 553 C C . VAL A 1 75 ? 18.969 -15.444 -10.872 1.00 84.31 75 VAL A C 1
ATOM 555 O O . VAL A 1 75 ? 18.165 -15.953 -11.655 1.00 84.31 75 VAL A O 1
ATOM 558 N N . PRO A 1 76 ? 18.970 -15.736 -9.559 1.00 78.88 76 PRO A N 1
ATOM 559 C CA . PRO A 1 76 ? 17.969 -16.616 -8.980 1.00 78.88 76 PRO A CA 1
ATOM 560 C C . PRO A 1 76 ? 16.573 -15.994 -9.092 1.00 78.88 76 PRO A C 1
ATOM 562 O O . PRO A 1 76 ? 16.357 -14.809 -8.808 1.00 78.88 76 PRO A O 1
ATOM 565 N N . VAL A 1 77 ? 15.622 -16.825 -9.502 1.00 80.00 77 VAL A N 1
ATOM 566 C CA . VAL A 1 77 ? 14.190 -16.535 -9.453 1.00 80.00 77 VAL A CA 1
ATOM 567 C C . VAL A 1 77 ? 13.679 -16.906 -8.062 1.00 80.00 77 VAL A C 1
ATOM 569 O O . VAL A 1 77 ? 14.058 -17.934 -7.508 1.00 80.00 77 VAL A O 1
ATOM 572 N N . ARG A 1 78 ? 12.834 -16.057 -7.481 1.00 74.12 78 ARG A N 1
ATOM 573 C CA . ARG A 1 78 ? 12.383 -16.132 -6.088 1.00 74.12 78 ARG A CA 1
ATOM 574 C C . ARG A 1 78 ? 10.880 -15.906 -5.975 1.00 74.12 78 ARG A C 1
ATOM 576 O O . ARG A 1 78 ? 10.434 -14.860 -5.494 1.00 74.12 78 ARG A O 1
ATOM 583 N N . HIS A 1 79 ? 10.096 -16.859 -6.470 1.00 73.69 79 HIS A N 1
ATOM 584 C CA . HIS A 1 79 ? 8.644 -16.704 -6.523 1.00 73.69 79 HIS A CA 1
ATOM 585 C C . HIS A 1 79 ? 8.082 -16.418 -5.132 1.00 73.69 79 HIS A C 1
ATOM 587 O O . HIS A 1 79 ? 8.252 -17.244 -4.237 1.00 73.69 79 HIS A O 1
ATOM 593 N N . PRO A 1 80 ? 7.446 -15.258 -4.916 1.00 68.38 80 PRO A N 1
ATOM 594 C CA . PRO A 1 80 ? 6.926 -14.917 -3.603 1.00 68.38 80 PRO A CA 1
ATOM 595 C C . PRO A 1 80 ? 5.984 -16.016 -3.133 1.00 68.38 80 PRO A C 1
ATOM 597 O O . PRO A 1 80 ? 5.054 -16.414 -3.838 1.00 68.38 80 PRO A O 1
ATOM 600 N N . VAL A 1 81 ? 6.231 -16.500 -1.922 1.00 66.00 81 VAL A N 1
ATOM 601 C CA . VAL A 1 81 ? 5.244 -17.314 -1.232 1.00 66.00 81 VAL A CA 1
ATOM 602 C C . VAL A 1 81 ? 4.097 -16.369 -0.908 1.00 66.00 81 VAL A C 1
ATOM 604 O O . VAL A 1 81 ? 4.318 -15.312 -0.317 1.00 66.00 81 VAL A O 1
ATOM 607 N N . VAL A 1 82 ? 2.884 -16.711 -1.344 1.00 61.91 82 VAL A N 1
ATOM 608 C CA . VAL A 1 82 ? 1.689 -15.959 -0.958 1.00 61.91 82 VAL A CA 1
ATOM 609 C C . VAL A 1 82 ? 1.632 -16.002 0.561 1.00 61.91 82 VAL A C 1
ATOM 611 O O . VAL A 1 82 ? 1.392 -17.070 1.129 1.00 61.91 82 VAL A O 1
ATOM 614 N N . SER A 1 83 ? 1.906 -14.864 1.205 1.00 61.19 83 SER A N 1
ATOM 615 C CA . SER A 1 83 ? 1.708 -14.744 2.644 1.00 61.19 83 SER A CA 1
ATOM 616 C C . SER A 1 83 ? 0.270 -15.151 2.928 1.00 61.19 83 SER A C 1
ATOM 618 O O . SER A 1 83 ? -0.664 -14.676 2.277 1.00 61.19 83 SER A O 1
ATOM 620 N N . ARG A 1 84 ? 0.092 -16.091 3.855 1.00 57.12 84 ARG A N 1
ATOM 621 C CA . ARG A 1 84 ? -1.240 -16.582 4.223 1.00 57.12 84 ARG A CA 1
ATOM 622 C C . ARG A 1 84 ? -2.007 -15.548 5.037 1.00 57.12 84 ARG A C 1
ATOM 624 O O . ARG A 1 84 ? -3.198 -15.732 5.282 1.00 57.12 84 ARG A O 1
ATOM 631 N N . LEU A 1 85 ? -1.323 -14.487 5.457 1.00 60.78 85 LEU A N 1
ATOM 632 C CA . LEU A 1 85 ? -1.904 -13.376 6.173 1.00 60.78 85 LEU A CA 1
ATOM 633 C C . LEU A 1 85 ? -2.603 -12.431 5.202 1.00 60.78 85 LEU A C 1
ATOM 635 O O . LEU A 1 85 ? -1.965 -11.886 4.294 1.00 60.78 85 LEU A O 1
ATOM 639 N N . PRO A 1 86 ? -3.909 -12.196 5.385 1.00 61.34 86 PRO A N 1
ATOM 640 C CA . PRO A 1 86 ? -4.558 -11.128 4.664 1.00 61.34 86 PRO A CA 1
ATOM 641 C C . PRO A 1 86 ? -3.955 -9.813 5.183 1.00 61.34 86 PRO A C 1
ATOM 643 O O . PRO A 1 86 ? -3.993 -9.519 6.376 1.00 61.34 86 PRO A O 1
ATOM 646 N N . ARG A 1 87 ? -3.337 -9.038 4.287 1.00 66.12 87 ARG A N 1
ATOM 647 C CA . ARG A 1 87 ? -2.812 -7.715 4.632 1.00 66.12 87 ARG A CA 1
ATOM 648 C C . ARG A 1 87 ? -3.957 -6.726 4.631 1.00 66.12 87 ARG A C 1
ATOM 650 O O . ARG A 1 87 ? -4.597 -6.522 3.602 1.00 66.12 87 ARG A O 1
ATOM 657 N N . TYR A 1 88 ? -4.184 -6.110 5.778 1.00 74.75 88 TYR A N 1
ATOM 658 C CA . TYR A 1 88 ? -4.990 -4.910 5.846 1.00 74.75 88 TYR A CA 1
ATOM 659 C C . TYR A 1 88 ? -4.119 -3.719 5.439 1.00 74.75 88 TYR A C 1
ATOM 661 O O . TYR A 1 88 ? -3.055 -3.490 6.009 1.00 74.75 88 TYR A O 1
ATOM 669 N N . ASP A 1 89 ? -4.554 -2.996 4.413 1.00 72.31 89 ASP A N 1
ATOM 670 C CA . ASP A 1 89 ? -3.938 -1.743 3.993 1.00 72.31 89 ASP A CA 1
ATOM 671 C C . ASP A 1 89 ? -4.852 -0.596 4.420 1.00 72.31 89 ASP A C 1
ATOM 673 O O . ASP A 1 89 ? -5.945 -0.386 3.889 1.00 72.31 89 ASP A O 1
ATOM 677 N N . ASP A 1 90 ? -4.371 0.130 5.418 1.00 70.50 90 ASP A N 1
ATOM 678 C CA . ASP A 1 90 ? -5.060 1.217 6.096 1.00 70.50 90 ASP A CA 1
ATOM 679 C C . ASP A 1 90 ? -5.266 2.461 5.225 1.00 70.50 90 ASP A C 1
ATOM 681 O O . ASP A 1 90 ? -6.065 3.337 5.573 1.00 70.50 90 ASP A O 1
ATOM 685 N N . ARG A 1 91 ? -4.619 2.529 4.054 1.00 69.44 91 ARG A N 1
ATOM 686 C CA . ARG A 1 91 ? -4.764 3.650 3.120 1.00 69.44 91 ARG A CA 1
ATOM 687 C C . ARG A 1 91 ? -6.199 3.813 2.635 1.00 69.44 91 ARG A C 1
ATOM 689 O O . ARG A 1 91 ? -6.585 4.930 2.303 1.00 69.44 91 ARG A O 1
ATOM 696 N N . GLN A 1 92 ? -6.993 2.743 2.570 1.00 74.38 92 GLN A N 1
ATOM 697 C CA . GLN A 1 92 ? -8.352 2.790 2.014 1.00 74.38 92 GLN A CA 1
ATOM 698 C C . GLN A 1 92 ? -9.468 2.995 3.048 1.00 74.38 92 GLN A C 1
ATOM 700 O O . GLN A 1 92 ? -10.625 3.125 2.658 1.00 74.38 92 GLN A O 1
ATOM 705 N N . GLY A 1 93 ? -9.145 3.105 4.335 1.00 86.00 93 GLY A N 1
ATOM 706 C CA . GLY A 1 93 ? -10.145 3.136 5.403 1.00 86.00 93 GLY A CA 1
ATOM 707 C C . GLY A 1 93 ? -9.983 1.944 6.333 1.00 86.00 93 GLY A C 1
ATOM 708 O O . GLY A 1 93 ? -8.953 1.288 6.291 1.00 86.00 93 GLY A O 1
ATOM 709 N N . LEU A 1 94 ? -10.989 1.702 7.178 1.00 90.88 94 LEU A N 1
ATOM 710 C CA . LEU A 1 94 ? -11.008 0.616 8.168 1.00 90.88 94 LEU A CA 1
ATOM 711 C C . LEU A 1 94 ? -11.076 -0.774 7.507 1.00 90.88 94 LEU A C 1
ATOM 713 O O . LEU A 1 94 ? -11.568 -0.880 6.382 1.00 90.88 94 LEU A O 1
ATOM 717 N N . PRO A 1 95 ? -10.638 -1.854 8.190 1.00 91.06 95 PRO A N 1
ATOM 718 C CA . PRO A 1 95 ? -10.748 -3.202 7.634 1.00 91.06 95 PRO A CA 1
ATOM 719 C C . PRO A 1 95 ? -12.214 -3.565 7.419 1.00 91.06 95 PRO A C 1
ATOM 721 O O . PRO A 1 95 ? -13.075 -3.128 8.182 1.00 91.06 95 PRO A O 1
ATOM 724 N N . ASP A 1 96 ? -12.522 -4.411 6.436 1.00 90.75 96 ASP A N 1
ATOM 725 C CA . ASP A 1 96 ? -13.896 -4.887 6.301 1.00 90.75 96 ASP A CA 1
ATOM 726 C C . ASP A 1 96 ? -14.341 -5.679 7.546 1.00 90.75 96 ASP A C 1
ATOM 728 O O . ASP A 1 96 ? -13.543 -6.149 8.364 1.00 90.75 96 ASP A O 1
ATOM 732 N N . ARG A 1 97 ? -15.656 -5.834 7.711 1.00 93.31 97 ARG A N 1
ATOM 733 C CA . ARG A 1 97 ? -16.225 -6.457 8.909 1.00 93.31 97 ARG A CA 1
ATOM 734 C C . ARG A 1 97 ? -15.804 -7.915 9.095 1.00 93.31 97 ARG A C 1
ATOM 736 O O . ARG A 1 97 ? -15.642 -8.331 10.241 1.00 93.31 97 ARG A O 1
ATOM 743 N N . ALA A 1 98 ? -15.650 -8.683 8.018 1.00 91.44 98 ALA A N 1
ATOM 744 C CA . ALA A 1 98 ? -15.240 -10.081 8.111 1.00 91.44 98 ALA A CA 1
ATOM 745 C C . ALA A 1 98 ? -13.772 -10.175 8.549 1.00 91.44 98 ALA A C 1
ATOM 747 O O . ALA A 1 98 ? -13.458 -10.900 9.496 1.00 91.44 98 ALA A O 1
ATOM 748 N N . PHE A 1 99 ? -12.904 -9.362 7.941 1.00 91.06 99 PHE A N 1
ATOM 749 C CA . PHE A 1 99 ? -11.506 -9.225 8.326 1.00 91.06 99 PHE A CA 1
ATOM 750 C C . PHE A 1 99 ? -11.379 -8.798 9.790 1.00 91.06 99 PHE A C 1
ATOM 752 O O . PHE A 1 99 ? -10.711 -9.470 10.571 1.00 91.06 99 PHE A O 1
ATOM 759 N N . ALA A 1 100 ? -12.062 -7.729 10.200 1.00 93.00 100 ALA A N 1
ATOM 7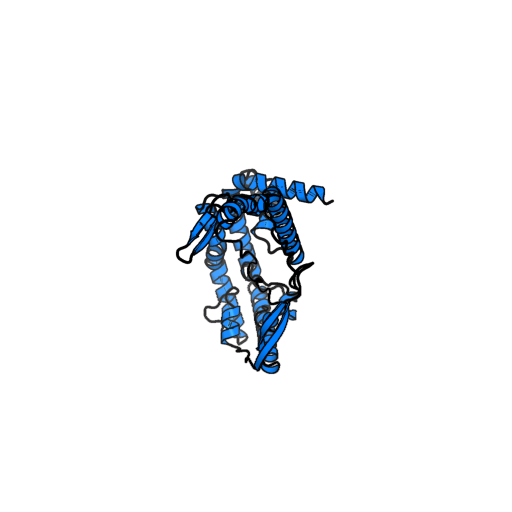60 C CA . ALA A 1 100 ? -11.959 -7.185 11.551 1.00 93.00 100 ALA A CA 1
ATOM 761 C C . ALA A 1 100 ? -12.439 -8.153 12.636 1.00 93.00 100 ALA A C 1
ATOM 763 O O . ALA A 1 100 ? -11.878 -8.200 13.732 1.00 93.00 100 ALA A O 1
ATOM 764 N N . GLN A 1 101 ? -13.473 -8.946 12.343 1.00 92.50 101 GLN A N 1
ATOM 765 C CA . GLN A 1 101 ? -13.955 -9.981 13.257 1.00 92.50 101 GLN A CA 1
ATOM 766 C C . GLN A 1 101 ? -12.926 -11.092 13.457 1.00 92.50 101 GLN A C 1
ATOM 768 O O . GLN A 1 101 ? -12.777 -11.588 14.575 1.00 92.50 101 GLN A O 1
ATOM 773 N N . GLN A 1 102 ? -12.223 -11.475 12.393 1.00 91.00 102 GLN A N 1
ATOM 774 C CA . GLN A 1 102 ? -11.238 -12.546 12.448 1.00 91.00 102 GLN A CA 1
ATOM 775 C C . GLN A 1 102 ? -9.894 -12.063 13.016 1.00 91.00 102 GLN A C 1
ATOM 777 O O . GLN A 1 102 ? -9.330 -12.707 13.901 1.00 91.00 102 GLN A O 1
ATOM 782 N N . TRP A 1 103 ? -9.419 -10.904 12.564 1.00 92.12 103 TRP A N 1
ATOM 783 C CA . TRP A 1 103 ? -8.031 -10.462 12.721 1.00 92.12 103 TRP A CA 1
ATOM 784 C C . TRP A 1 103 ? -7.865 -9.090 13.379 1.00 92.12 103 TRP A C 1
ATOM 786 O O . TRP A 1 103 ? -6.738 -8.689 13.663 1.00 92.12 103 TRP A O 1
ATOM 796 N N . GLY A 1 104 ? -8.953 -8.365 13.651 1.00 93.69 104 GLY A N 1
ATOM 797 C CA . GLY A 1 104 ? -8.879 -6.997 14.160 1.00 93.69 104 GLY A CA 1
ATOM 798 C C . GLY A 1 104 ? -8.298 -6.040 13.115 1.00 93.69 104 GLY A C 1
ATOM 799 O O . GLY A 1 104 ? -8.839 -5.923 12.021 1.00 93.69 104 GLY A O 1
ATOM 800 N N . PHE A 1 105 ? -7.199 -5.367 13.446 1.00 91.94 105 PHE A N 1
ATOM 801 C CA . PHE A 1 105 ? -6.386 -4.566 12.521 1.00 91.94 105 PHE A CA 1
ATOM 802 C C . PHE A 1 105 ? -5.120 -5.316 12.055 1.00 91.94 105 PHE A C 1
ATOM 804 O O . PHE A 1 105 ? -4.262 -4.719 11.413 1.00 91.94 105 PHE A O 1
ATOM 811 N N . ALA A 1 106 ? -5.007 -6.607 12.388 1.00 90.94 106 ALA A N 1
ATOM 812 C CA . ALA A 1 106 ? -3.843 -7.472 12.203 1.00 90.94 106 ALA A CA 1
ATOM 813 C C . ALA A 1 106 ? -2.533 -7.049 12.913 1.00 90.94 106 ALA A C 1
ATOM 815 O O . ALA A 1 106 ? -1.493 -7.660 12.699 1.00 90.94 106 ALA A O 1
ATOM 816 N N . VAL A 1 107 ? -2.568 -6.099 13.850 1.00 90.69 107 VAL A N 1
ATOM 817 C CA . VAL A 1 107 ? -1.386 -5.571 14.561 1.00 90.69 107 VAL A CA 1
ATOM 818 C C . VAL A 1 107 ? -0.708 -6.626 15.435 1.00 90.69 107 VAL A C 1
ATOM 820 O O . VAL A 1 107 ? 0.523 -6.713 15.478 1.00 90.69 107 VAL A O 1
ATOM 823 N N . PHE A 1 108 ? -1.497 -7.423 16.161 1.00 91.31 108 PHE A N 1
ATOM 824 C CA . PHE A 1 108 ? -0.976 -8.509 16.996 1.00 91.31 108 PHE A CA 1
ATOM 825 C C . PHE A 1 108 ? -1.120 -9.880 16.334 1.00 91.31 108 PHE A C 1
ATOM 827 O O . PHE A 1 108 ? -0.317 -10.767 16.613 1.00 91.31 108 PHE A O 1
ATOM 834 N N . THR A 1 109 ? -2.070 -10.037 15.410 1.00 83.38 109 THR A N 1
ATOM 835 C CA . THR A 1 109 ? -2.222 -11.247 14.586 1.00 83.38 109 THR A CA 1
ATOM 836 C C . THR A 1 109 ? -0.947 -11.562 13.799 1.00 83.38 109 THR A C 1
ATOM 838 O O . THR A 1 109 ? -0.514 -12.714 13.770 1.00 83.38 109 THR A O 1
ATOM 841 N N . ASP A 1 110 ? -0.292 -10.547 13.230 1.00 74.75 110 ASP A N 1
ATOM 842 C CA . ASP A 1 110 ? 0.969 -10.726 12.499 1.00 74.75 110 ASP A CA 1
ATOM 843 C C . ASP A 1 110 ? 2.098 -11.251 13.404 1.00 74.75 110 ASP A C 1
ATOM 845 O O . ASP A 1 110 ? 3.051 -11.862 12.934 1.00 74.75 110 ASP A O 1
ATOM 849 N N . LYS A 1 111 ? 1.982 -11.073 14.728 1.00 78.06 111 LYS A N 1
ATOM 850 C CA . LYS A 1 111 ? 2.924 -11.620 15.717 1.00 78.06 111 LYS A CA 1
ATOM 851 C C . LYS A 1 111 ? 2.599 -13.073 16.105 1.00 78.06 111 LYS A C 1
ATOM 853 O O . LYS A 1 111 ? 3.452 -13.750 16.684 1.00 78.06 111 LYS A O 1
ATOM 858 N N . GLU A 1 112 ? 1.382 -13.552 15.819 1.00 66.31 112 GLU A N 1
ATOM 859 C CA . GLU A 1 112 ? 0.956 -14.953 15.992 1.00 66.31 112 GLU A CA 1
ATOM 860 C C . GLU A 1 112 ? 1.368 -15.822 14.796 1.00 66.31 112 GLU A C 1
ATOM 862 O O . GLU A 1 112 ? 1.771 -16.974 14.981 1.00 66.31 112 GLU A O 1
ATOM 867 N N . ILE A 1 113 ? 1.258 -15.285 13.578 1.00 59.50 113 ILE A N 1
ATOM 868 C CA . ILE A 1 113 ? 1.370 -16.064 12.343 1.00 59.50 113 ILE A CA 1
ATOM 869 C C . ILE A 1 113 ? 2.778 -15.946 11.757 1.00 59.50 113 ILE A C 1
ATOM 871 O O . ILE A 1 113 ? 3.319 -14.874 11.534 1.00 59.50 113 ILE A O 1
ATOM 875 N N . GLU A 1 114 ? 3.367 -17.116 11.529 1.00 53.88 114 GLU A N 1
ATOM 876 C CA . GLU A 1 114 ? 4.780 -17.410 11.256 1.00 53.88 114 GLU A CA 1
ATOM 877 C C . GLU A 1 114 ? 5.312 -16.933 9.891 1.00 53.88 114 GLU A C 1
ATOM 879 O O . GLU A 1 114 ? 6.361 -17.399 9.450 1.00 53.88 114 GLU A O 1
ATOM 884 N N . ASP A 1 115 ? 4.618 -16.014 9.224 1.00 47.19 115 ASP A N 1
ATOM 885 C CA . ASP A 1 115 ? 4.976 -15.517 7.897 1.00 47.19 115 ASP A CA 1
ATOM 886 C C . ASP A 1 115 ? 5.759 -14.206 8.026 1.00 47.19 115 ASP A C 1
ATOM 888 O O . ASP A 1 115 ? 5.367 -13.161 7.505 1.00 47.19 115 ASP A O 1
ATOM 892 N N . GLU A 1 116 ? 6.902 -14.251 8.712 1.00 46.62 116 GLU A N 1
ATOM 893 C CA . GLU A 1 116 ? 7.890 -13.204 8.491 1.00 46.62 116 GLU A CA 1
ATOM 894 C C . GLU A 1 116 ? 8.424 -13.404 7.071 1.00 46.62 116 GLU A C 1
ATOM 896 O O . GLU A 1 116 ? 9.221 -14.300 6.778 1.00 46.62 116 GLU A O 1
ATOM 901 N N . GLU A 1 117 ? 7.911 -12.567 6.172 1.00 45.78 117 GLU A N 1
ATOM 902 C CA . GLU A 1 117 ? 8.430 -12.291 4.841 1.00 45.78 117 GLU A CA 1
ATOM 903 C C . GLU A 1 117 ? 9.841 -11.706 5.005 1.00 45.78 117 GLU A C 1
ATOM 905 O O . GLU A 1 117 ? 10.095 -10.521 4.802 1.00 45.78 117 GLU A O 1
ATOM 910 N N . PHE A 1 118 ? 10.786 -12.522 5.469 1.00 39.88 118 PHE A N 1
ATOM 911 C CA . PHE A 1 118 ? 12.167 -12.105 5.525 1.00 39.88 118 PHE A CA 1
ATOM 912 C C . PHE A 1 118 ? 12.617 -11.919 4.092 1.00 39.88 118 PHE A C 1
ATOM 914 O O . PHE A 1 118 ? 12.600 -12.854 3.285 1.00 39.88 118 PHE A O 1
ATOM 921 N N . SER A 1 119 ? 13.073 -10.704 3.794 1.00 41.06 119 SER A N 1
ATOM 922 C CA . SER A 1 119 ? 13.958 -10.484 2.669 1.00 41.06 119 SER A CA 1
ATOM 923 C C . SER A 1 119 ? 15.167 -11.386 2.896 1.00 41.06 119 SER A C 1
ATOM 925 O O . SER A 1 119 ? 16.086 -11.046 3.645 1.00 41.06 119 SER A O 1
ATOM 927 N N . VAL A 1 120 ? 15.141 -12.583 2.316 1.00 38.28 120 VAL A N 1
ATOM 928 C CA . VAL A 1 120 ? 16.314 -13.442 2.249 1.00 38.28 120 VAL A CA 1
ATOM 929 C C . VAL A 1 120 ? 17.397 -12.562 1.650 1.00 38.28 120 VAL A C 1
ATOM 931 O O . VAL A 1 120 ? 17.195 -12.049 0.545 1.00 38.28 120 VAL A O 1
ATOM 934 N N . ALA A 1 121 ? 18.478 -12.337 2.404 1.00 42.00 121 ALA A N 1
ATOM 935 C CA . ALA A 1 121 ? 19.583 -11.477 2.002 1.00 42.00 121 ALA A CA 1
ATOM 936 C C . ALA A 1 121 ? 19.873 -11.665 0.506 1.00 42.00 121 ALA A C 1
ATOM 938 O O . ALA A 1 121 ? 19.909 -12.803 0.021 1.00 42.00 121 ALA A O 1
ATOM 939 N N . ASP A 1 122 ? 19.972 -10.548 -0.215 1.00 47.53 122 ASP A N 1
ATOM 940 C CA . ASP A 1 122 ? 20.164 -10.531 -1.662 1.00 47.53 122 ASP A CA 1
ATOM 941 C C . ASP A 1 122 ? 21.419 -11.361 -1.986 1.00 47.53 122 ASP A C 1
ATOM 943 O O . ASP A 1 122 ? 22.522 -10.997 -1.561 1.00 47.53 122 ASP A O 1
ATOM 947 N N . PRO A 1 123 ? 21.297 -12.533 -2.636 1.00 43.78 123 PRO A N 1
ATOM 948 C CA . PRO A 1 123 ? 22.410 -13.442 -2.832 1.00 43.78 123 PRO A CA 1
ATOM 949 C C . PRO A 1 123 ? 23.168 -12.987 -4.074 1.00 43.78 123 PRO A C 1
ATOM 951 O O . PRO A 1 123 ? 23.263 -13.703 -5.063 1.00 43.78 123 PRO A O 1
ATOM 954 N N . THR A 1 124 ? 23.689 -11.770 -4.057 1.00 49.72 124 THR A N 1
ATOM 955 C CA . THR A 1 124 ? 24.556 -11.283 -5.125 1.00 49.72 124 THR A CA 1
ATOM 956 C C . THR A 1 124 ? 25.845 -10.778 -4.511 1.00 49.72 124 THR A C 1
ATOM 958 O O . THR A 1 124 ? 26.228 -9.620 -4.657 1.00 49.72 124 THR A O 1
ATOM 961 N N . ALA A 1 125 ? 26.567 -11.691 -3.862 1.00 46.12 125 ALA A N 1
ATOM 962 C CA . ALA A 1 125 ? 28.019 -11.599 -3.827 1.00 46.12 125 ALA A CA 1
ATOM 963 C C . ALA A 1 125 ? 28.552 -11.885 -5.247 1.00 46.12 125 ALA A C 1
ATOM 965 O O . ALA A 1 125 ? 29.164 -12.920 -5.498 1.00 46.12 125 ALA A O 1
ATOM 966 N N . VAL A 1 126 ? 28.254 -10.996 -6.202 1.00 54.66 126 VAL A N 1
ATOM 967 C CA . VAL A 1 126 ? 28.959 -10.952 -7.487 1.00 54.66 126 VAL A CA 1
ATOM 968 C C . VAL A 1 126 ? 30.365 -10.444 -7.177 1.00 54.66 126 VAL A C 1
ATOM 970 O O . VAL A 1 126 ? 30.521 -9.530 -6.361 1.00 54.66 126 VAL A O 1
ATOM 973 N N . SER A 1 127 ? 31.402 -11.031 -7.776 1.00 53.84 127 SER A N 1
ATOM 974 C CA . SER A 1 127 ? 32.767 -10.538 -7.581 1.00 53.84 127 SER A CA 1
ATOM 975 C C . SER A 1 127 ? 32.864 -9.056 -7.993 1.00 53.84 127 SER A C 1
ATOM 977 O O . SER A 1 127 ? 32.136 -8.583 -8.870 1.00 53.84 127 SER A O 1
ATOM 979 N N . THR A 1 128 ? 33.739 -8.278 -7.350 1.00 56.91 128 THR A N 1
ATOM 980 C CA . THR A 1 128 ? 33.775 -6.808 -7.501 1.00 56.91 128 THR A CA 1
ATOM 981 C C . THR A 1 128 ? 34.014 -6.340 -8.941 1.00 56.91 128 THR A C 1
ATOM 983 O O . THR A 1 128 ? 33.571 -5.252 -9.298 1.00 56.91 128 THR A O 1
ATOM 986 N N . THR A 1 129 ? 34.654 -7.149 -9.789 1.00 53.62 129 THR A N 1
ATOM 987 C CA . THR A 1 129 ? 34.928 -6.820 -11.200 1.00 53.62 129 THR A CA 1
ATOM 988 C C . THR A 1 129 ? 33.784 -7.212 -12.143 1.00 53.62 129 THR A C 1
ATOM 990 O O . THR A 1 129 ? 33.543 -6.524 -13.129 1.00 53.62 129 THR A O 1
ATOM 993 N N . GLU A 1 130 ? 33.025 -8.262 -11.823 1.00 65.56 130 GLU A N 1
ATOM 994 C CA . GLU A 1 130 ? 31.804 -8.650 -12.552 1.00 65.56 130 GLU A CA 1
ATOM 995 C C . GLU A 1 130 ? 30.606 -7.754 -12.191 1.00 65.56 130 GLU A C 1
ATOM 997 O O . GLU A 1 130 ? 29.592 -7.739 -12.890 1.00 65.56 130 GLU A O 1
ATOM 1002 N N . SER A 1 131 ? 30.738 -6.967 -11.119 1.00 78.62 131 SER A N 1
ATOM 1003 C CA . SER A 1 131 ? 29.655 -6.161 -10.567 1.00 78.62 131 SER A CA 1
ATOM 1004 C C . SER A 1 131 ? 29.188 -5.031 -11.499 1.00 78.62 131 SER A C 1
ATOM 1006 O O . SER A 1 131 ? 27.985 -4.862 -11.681 1.00 78.62 131 SER A O 1
ATOM 1008 N N . ASP A 1 132 ? 30.088 -4.313 -12.180 1.00 89.81 132 ASP A N 1
ATOM 1009 C CA . ASP A 1 132 ? 29.699 -3.174 -13.027 1.00 89.81 132 ASP A CA 1
ATOM 1010 C C . ASP A 1 132 ? 28.920 -3.610 -14.276 1.00 89.81 132 ASP A C 1
ATOM 1012 O O . ASP A 1 132 ? 27.902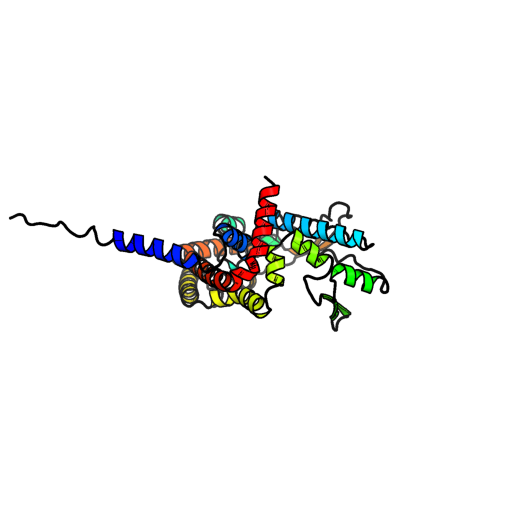 -3.002 -14.625 1.00 89.81 132 ASP A O 1
ATOM 1016 N N . ALA A 1 133 ? 29.374 -4.677 -14.942 1.00 92.06 133 ALA A N 1
ATOM 1017 C CA . ALA A 1 133 ? 28.684 -5.250 -16.095 1.00 92.06 133 ALA A CA 1
ATOM 1018 C C . ALA A 1 133 ? 27.329 -5.843 -15.682 1.00 92.06 133 ALA A C 1
ATOM 1020 O O . ALA A 1 133 ? 26.326 -5.592 -16.351 1.00 92.06 133 ALA A O 1
ATOM 1021 N N . TYR A 1 134 ? 27.282 -6.531 -14.536 1.00 92.12 134 TYR A N 1
ATOM 1022 C CA . TYR A 1 134 ? 26.046 -7.048 -13.954 1.00 92.12 134 TYR A CA 1
ATOM 1023 C C . TYR A 1 134 ? 25.035 -5.929 -13.674 1.00 92.12 134 TYR A C 1
ATOM 1025 O O . TYR A 1 134 ? 23.899 -5.988 -14.140 1.00 92.12 134 TYR A O 1
ATOM 1033 N N . TYR A 1 135 ? 25.434 -4.868 -12.966 1.00 92.31 135 TYR A N 1
ATOM 1034 C CA . TYR A 1 135 ? 24.537 -3.758 -12.631 1.00 92.31 135 TYR A CA 1
ATOM 1035 C C . TYR A 1 135 ? 24.145 -2.925 -13.853 1.00 92.31 135 TYR A C 1
ATOM 1037 O O . TYR A 1 135 ? 23.040 -2.383 -13.902 1.00 92.31 135 TYR A O 1
ATOM 1045 N N . THR A 1 136 ? 25.006 -2.859 -14.869 1.00 94.88 136 THR A N 1
ATOM 1046 C CA . THR A 1 136 ? 24.662 -2.250 -16.159 1.00 94.88 136 THR A CA 1
ATOM 1047 C C . THR A 1 136 ? 23.618 -3.084 -16.899 1.00 94.88 136 THR A C 1
ATOM 1049 O O . THR A 1 136 ? 22.644 -2.521 -17.389 1.00 94.88 136 THR A O 1
ATOM 1052 N N . ALA A 1 137 ? 23.744 -4.413 -16.927 1.00 95.62 137 ALA A N 1
ATOM 1053 C CA . ALA A 1 137 ? 22.713 -5.284 -17.493 1.00 95.62 137 ALA A CA 1
ATOM 1054 C C . ALA A 1 137 ? 21.395 -5.193 -16.702 1.00 95.62 137 ALA A C 1
ATOM 1056 O O . ALA A 1 137 ? 20.327 -5.013 -17.290 1.00 95.62 137 ALA A O 1
ATOM 1057 N N . MET A 1 138 ? 21.468 -5.229 -15.369 1.00 94.31 138 MET A N 1
ATOM 1058 C CA . MET A 1 138 ? 20.306 -5.198 -14.479 1.00 94.31 138 MET A CA 1
ATOM 1059 C C . MET A 1 138 ? 19.537 -3.874 -14.557 1.00 94.31 138 MET A C 1
ATOM 1061 O O . MET A 1 138 ? 18.320 -3.887 -14.724 1.00 94.31 138 MET A O 1
ATOM 1065 N N . PHE A 1 139 ? 20.231 -2.737 -14.452 1.00 94.81 139 PHE A N 1
ATOM 1066 C CA . PHE A 1 139 ? 19.607 -1.420 -14.270 1.00 94.81 139 PHE A CA 1
ATOM 1067 C C . PHE A 1 139 ? 19.790 -0.468 -15.453 1.00 94.81 139 PHE A C 1
ATOM 1069 O O . PHE A 1 139 ? 19.233 0.629 -15.452 1.00 94.81 139 PHE A O 1
ATOM 1076 N N . GLY A 1 140 ? 20.608 -0.818 -16.449 1.00 96.25 140 GLY A N 1
ATOM 1077 C CA . GLY A 1 140 ? 21.006 0.059 -17.556 1.00 96.25 140 GLY A CA 1
ATOM 1078 C C . GLY A 1 140 ? 21.965 1.169 -17.119 1.00 96.25 140 GLY A C 1
ATOM 1079 O O . GLY A 1 140 ? 23.045 1.329 -17.676 1.00 96.25 140 GLY A O 1
ATOM 1080 N N . SER A 1 141 ? 21.588 1.935 -16.095 1.00 95.69 141 SER A N 1
ATOM 1081 C CA . SER A 1 141 ? 22.405 2.984 -15.492 1.00 95.69 141 SER A CA 1
ATOM 1082 C C . SER A 1 141 ? 22.247 2.991 -13.974 1.00 95.69 141 SER A C 1
ATOM 1084 O O . SER A 1 141 ? 21.142 2.897 -13.439 1.00 95.69 141 SER A O 1
ATOM 1086 N N . TRP A 1 142 ? 23.362 3.136 -13.266 1.00 94.94 142 TRP A N 1
ATOM 1087 C CA . TRP A 1 142 ? 23.410 3.039 -11.810 1.00 94.94 142 TRP A CA 1
ATOM 1088 C C . TRP A 1 142 ? 24.509 3.943 -11.233 1.00 94.94 142 TRP A C 1
ATOM 1090 O O . TRP A 1 142 ? 25.294 4.559 -11.965 1.00 94.94 142 TRP A O 1
ATOM 1100 N N . ARG A 1 143 ? 24.502 4.105 -9.911 1.00 93.44 143 ARG A N 1
ATOM 1101 C CA . ARG A 1 143 ? 25.536 4.787 -9.118 1.00 93.44 143 ARG A CA 1
ATOM 1102 C C . ARG A 1 143 ? 25.722 4.069 -7.788 1.00 93.44 143 ARG A C 1
ATOM 1104 O O . ARG A 1 143 ? 24.835 3.329 -7.376 1.00 93.44 143 ARG A O 1
ATOM 1111 N N . LYS A 1 144 ? 26.826 4.356 -7.102 1.00 92.00 144 LYS A N 1
ATOM 1112 C CA . LYS A 1 144 ? 26.965 4.040 -5.678 1.00 92.00 144 LYS A CA 1
ATOM 1113 C C . LYS A 1 144 ? 26.401 5.186 -4.829 1.00 92.00 144 LYS A C 1
ATOM 1115 O O . LYS A 1 144 ? 26.510 6.353 -5.224 1.00 92.00 144 LYS A O 1
ATOM 1120 N N . ASP A 1 145 ? 25.731 4.868 -3.733 1.00 88.50 145 ASP A N 1
ATOM 1121 C CA . ASP A 1 145 ? 25.420 5.820 -2.663 1.00 88.50 145 ASP A CA 1
ATOM 1122 C C . ASP A 1 145 ? 26.656 6.039 -1.752 1.00 88.50 145 ASP A C 1
ATOM 1124 O O . ASP A 1 145 ? 27.702 5.420 -1.991 1.00 88.50 145 ASP A O 1
ATOM 1128 N N . PRO A 1 146 ? 26.609 6.968 -0.775 1.00 91.31 146 PRO A N 1
ATOM 1129 C CA . PRO A 1 146 ? 27.721 7.203 0.151 1.00 91.31 146 PRO A CA 1
ATOM 1130 C C . PRO A 1 146 ? 28.139 5.969 0.964 1.00 91.31 146 PRO A C 1
ATOM 1132 O O . PRO A 1 146 ? 29.303 5.862 1.346 1.00 91.31 146 PRO A O 1
ATOM 1135 N N . GLU A 1 147 ? 27.219 5.036 1.198 1.00 88.38 147 GLU A N 1
ATOM 1136 C CA . GLU A 1 147 ? 27.441 3.772 1.901 1.00 88.38 147 GLU A CA 1
ATOM 1137 C C . GLU A 1 147 ? 27.998 2.661 0.985 1.00 88.38 147 GLU A C 1
ATOM 1139 O O . GLU A 1 147 ? 28.335 1.572 1.451 1.00 88.38 147 GLU A O 1
ATOM 1144 N N . GLY A 1 148 ? 28.142 2.931 -0.317 1.00 84.62 148 GLY A N 1
ATOM 1145 C CA . GLY A 1 148 ? 28.633 1.982 -1.316 1.00 84.62 148 GLY A CA 1
ATOM 1146 C C . GLY A 1 148 ? 27.558 1.058 -1.900 1.00 84.62 148 GLY A C 1
ATOM 1147 O O . GLY A 1 148 ? 27.891 0.207 -2.729 1.00 84.62 148 GLY A O 1
ATOM 1148 N N . GLY A 1 149 ? 26.294 1.238 -1.516 1.00 83.56 149 GLY A N 1
ATOM 1149 C CA . GLY A 1 149 ? 25.130 0.554 -2.068 1.00 83.56 149 GLY A CA 1
ATOM 1150 C C . GLY A 1 149 ? 24.864 0.954 -3.518 1.00 83.56 149 GLY A C 1
ATOM 1151 O O . GLY A 1 149 ? 25.082 2.096 -3.925 1.00 83.56 149 GLY A O 1
ATOM 1152 N N . VAL A 1 150 ? 24.417 0.001 -4.338 1.00 86.88 150 VAL A N 1
ATOM 1153 C CA . VAL A 1 150 ? 24.119 0.249 -5.754 1.00 86.88 150 VAL A CA 1
ATOM 1154 C C . VAL A 1 150 ? 22.683 0.716 -5.917 1.00 86.88 150 VAL A C 1
ATOM 1156 O O . VAL A 1 150 ? 21.740 0.013 -5.570 1.00 86.88 150 VAL A O 1
ATOM 1159 N N . VAL A 1 151 ? 22.527 1.899 -6.507 1.00 86.69 151 VAL A N 1
ATOM 1160 C CA . VAL A 1 151 ? 21.233 2.535 -6.744 1.00 86.69 151 VAL A CA 1
ATOM 1161 C C . VAL A 1 151 ? 21.038 2.742 -8.247 1.00 86.69 151 VAL A C 1
ATOM 1163 O O . VAL A 1 151 ? 21.890 3.375 -8.889 1.00 86.69 151 VAL A O 1
ATOM 1166 N N . PRO A 1 152 ? 19.929 2.265 -8.841 1.00 91.50 152 PRO A N 1
ATOM 1167 C CA . PRO A 1 152 ? 19.609 2.571 -10.228 1.00 91.50 152 PRO A CA 1
ATOM 1168 C C . PRO A 1 152 ? 19.422 4.084 -10.400 1.00 91.50 152 PRO A C 1
ATOM 1170 O O . PRO A 1 152 ? 18.734 4.739 -9.618 1.00 91.50 152 PRO A O 1
ATOM 1173 N N . LYS A 1 153 ? 20.022 4.661 -11.446 1.00 92.31 153 LYS A N 1
ATOM 1174 C CA . LYS A 1 153 ? 19.749 6.057 -11.839 1.00 92.31 153 LYS A CA 1
ATOM 1175 C C . LYS A 1 153 ? 18.397 6.178 -12.541 1.00 92.31 153 LYS A C 1
ATOM 1177 O O . LYS A 1 153 ? 17.788 7.242 -12.510 1.00 92.31 153 LYS A O 1
ATOM 1182 N N . ASN A 1 154 ? 17.950 5.089 -13.162 1.00 88.31 154 ASN A N 1
ATOM 1183 C CA . ASN A 1 154 ? 16.654 4.956 -13.802 1.00 88.31 154 ASN A CA 1
ATOM 1184 C C . ASN A 1 154 ? 16.056 3.595 -13.425 1.00 88.31 154 ASN A C 1
ATOM 1186 O O . ASN A 1 154 ? 16.635 2.563 -13.757 1.00 88.31 154 ASN A O 1
ATOM 1190 N N . ALA A 1 155 ? 14.898 3.591 -12.760 1.00 86.62 155 ALA A N 1
ATOM 1191 C CA . ALA A 1 155 ? 14.191 2.363 -12.384 1.00 86.62 155 ALA A CA 1
ATOM 1192 C C . ALA A 1 155 ? 13.706 1.543 -13.598 1.00 86.62 155 ALA A C 1
ATOM 1194 O O . ALA A 1 155 ? 13.384 0.368 -13.458 1.00 86.62 155 ALA A O 1
ATOM 1195 N N . LEU A 1 156 ? 13.676 2.158 -14.784 1.00 94.31 156 LEU A N 1
ATOM 1196 C CA . LEU A 1 156 ? 13.199 1.570 -16.035 1.00 94.31 156 LEU A CA 1
ATOM 1197 C C . LEU A 1 156 ? 14.322 1.104 -16.966 1.00 94.31 156 LEU A C 1
ATOM 1199 O O . LEU A 1 156 ? 14.060 0.678 -18.088 1.00 94.31 156 LEU A O 1
ATOM 1203 N N . GLY A 1 157 ? 15.580 1.210 -16.543 1.00 95.00 157 GLY A N 1
ATOM 1204 C CA . GLY A 1 157 ? 16.701 0.740 -17.347 1.00 95.00 157 GLY A CA 1
ATOM 1205 C C . GLY A 1 157 ? 16.953 -0.763 -17.201 1.00 95.00 157 GLY A C 1
ATOM 1206 O O . GLY A 1 157 ? 16.550 -1.399 -16.225 1.00 95.00 157 GLY A O 1
ATOM 1207 N N . GLY A 1 158 ? 17.677 -1.319 -18.174 1.00 96.69 158 GLY A N 1
ATOM 1208 C CA . GLY A 1 158 ? 18.195 -2.687 -18.123 1.00 96.69 158 GLY A CA 1
ATOM 1209 C C . GLY A 1 158 ? 17.116 -3.771 -18.075 1.00 96.69 158 GLY A C 1
ATOM 1210 O O . GLY A 1 158 ? 15.990 -3.595 -18.545 1.00 96.69 158 GLY A O 1
ATOM 1211 N N . CYS A 1 159 ? 17.486 -4.920 -17.519 1.00 96.88 159 CYS A N 1
ATOM 1212 C CA . CYS A 1 159 ? 16.599 -6.066 -17.365 1.00 96.88 159 CYS A CA 1
ATOM 1213 C C . CYS A 1 159 ? 15.484 -5.844 -16.341 1.00 96.88 159 CYS A C 1
ATOM 1215 O O . CYS A 1 159 ? 14.389 -6.365 -16.540 1.00 96.88 159 CYS A O 1
ATOM 1217 N N . ALA A 1 160 ? 15.713 -5.046 -15.294 1.00 94.00 160 ALA A N 1
ATOM 1218 C CA . ALA A 1 160 ? 14.673 -4.693 -14.329 1.00 94.00 160 ALA A CA 1
ATOM 1219 C C . ALA A 1 160 ? 13.529 -3.912 -14.998 1.00 94.00 160 ALA A C 1
ATOM 1221 O O . ALA A 1 160 ? 12.362 -4.270 -14.844 1.00 94.00 160 ALA A O 1
ATOM 1222 N N . GLY A 1 161 ? 13.854 -2.902 -15.810 1.00 96.25 161 GLY A N 1
ATOM 1223 C CA . GLY A 1 161 ? 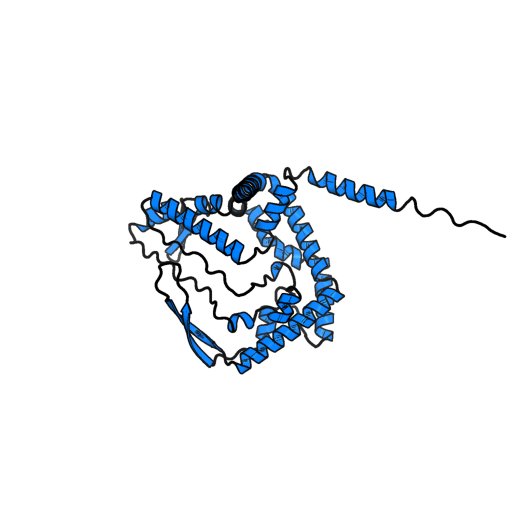12.854 -2.130 -16.546 1.00 96.25 161 GLY A CA 1
ATOM 1224 C C . GLY A 1 161 ? 12.059 -2.963 -17.551 1.00 96.25 161 GLY A C 1
ATOM 1225 O O . GLY A 1 161 ? 10.830 -2.919 -17.544 1.00 96.25 161 GLY A O 1
ATOM 1226 N N . LYS A 1 162 ? 12.744 -3.786 -18.360 1.00 96.56 162 LYS A N 1
ATOM 1227 C CA . LYS A 1 162 ? 12.093 -4.704 -19.316 1.00 96.56 162 LYS A CA 1
ATOM 1228 C C . LYS A 1 162 ? 11.148 -5.684 -18.618 1.00 96.56 162 LYS A C 1
ATOM 1230 O O . LYS A 1 162 ? 10.022 -5.891 -19.065 1.00 96.56 162 LYS A O 1
ATOM 1235 N N . ALA A 1 163 ? 11.587 -6.260 -17.501 1.00 95.75 163 ALA A N 1
ATOM 1236 C CA . ALA A 1 163 ? 10.773 -7.167 -16.707 1.00 95.75 163 ALA A CA 1
ATOM 1237 C C . ALA A 1 163 ? 9.547 -6.472 -16.105 1.00 95.75 163 ALA A C 1
ATOM 1239 O O . ALA A 1 163 ? 8.457 -7.049 -16.086 1.00 95.75 163 ALA A O 1
ATOM 1240 N N . LEU A 1 164 ? 9.691 -5.223 -15.649 1.00 93.88 164 LEU A N 1
ATOM 1241 C CA . LEU A 1 164 ? 8.573 -4.431 -15.143 1.00 93.88 164 LEU A CA 1
ATOM 1242 C C . LEU A 1 164 ? 7.566 -4.128 -16.255 1.00 93.88 164 LEU A C 1
ATOM 1244 O O . LEU A 1 164 ? 6.372 -4.308 -16.045 1.00 93.88 164 LEU A O 1
ATOM 1248 N N . GLN A 1 165 ? 8.037 -3.746 -17.444 1.00 94.56 165 GLN A N 1
ATOM 1249 C CA . GLN A 1 165 ? 7.177 -3.491 -18.601 1.00 94.56 165 GLN A CA 1
ATOM 1250 C C . GLN A 1 165 ? 6.354 -4.726 -18.988 1.00 94.56 165 GLN A C 1
ATOM 1252 O O . GLN A 1 165 ? 5.166 -4.608 -19.271 1.00 94.56 165 GLN A O 1
ATOM 1257 N N . ALA A 1 166 ? 6.974 -5.909 -18.969 1.00 92.31 166 ALA A N 1
ATOM 1258 C CA . ALA A 1 166 ? 6.316 -7.161 -19.332 1.00 92.31 166 ALA A CA 1
ATOM 1259 C C . ALA A 1 166 ? 5.327 -7.665 -18.266 1.00 92.31 166 ALA A C 1
ATOM 1261 O O . ALA A 1 166 ? 4.284 -8.221 -18.599 1.00 92.31 166 ALA A O 1
ATOM 1262 N N . SER A 1 167 ? 5.651 -7.502 -16.981 1.00 90.38 167 SER A N 1
ATOM 1263 C CA . SER A 1 167 ? 4.859 -8.067 -15.875 1.00 90.38 167 SER A CA 1
ATOM 1264 C C . SER A 1 167 ? 3.821 -7.105 -15.289 1.00 90.38 167 SER A C 1
ATOM 1266 O O . SER A 1 167 ? 2.839 -7.551 -14.689 1.00 90.38 167 SER A O 1
ATOM 1268 N N . ASN A 1 168 ? 4.054 -5.797 -15.422 1.00 91.25 168 ASN A N 1
ATOM 1269 C CA . ASN A 1 168 ? 3.260 -4.730 -14.825 1.00 91.25 168 ASN A CA 1
ATOM 1270 C C . ASN A 1 168 ? 3.378 -3.421 -15.641 1.00 91.25 168 ASN A C 1
ATOM 1272 O O . ASN A 1 168 ? 3.955 -2.434 -15.163 1.00 91.25 168 ASN A O 1
ATOM 1276 N N . PRO A 1 169 ? 2.839 -3.389 -16.874 1.00 93.25 169 PRO A N 1
ATOM 1277 C CA . PRO A 1 169 ? 2.923 -2.234 -17.770 1.00 93.25 169 PRO A CA 1
ATOM 1278 C C . PRO A 1 169 ? 2.343 -0.947 -17.168 1.00 93.25 169 PRO A C 1
ATOM 1280 O O . PRO A 1 169 ? 2.849 0.137 -17.448 1.00 93.25 169 PRO A O 1
ATOM 1283 N N . ILE A 1 170 ? 1.341 -1.039 -16.287 1.00 93.31 170 ILE A N 1
ATOM 1284 C CA . ILE A 1 170 ? 0.805 0.129 -15.574 1.00 93.31 170 ILE A CA 1
ATOM 1285 C C . ILE A 1 170 ? 1.830 0.733 -14.604 1.00 93.31 170 ILE A C 1
ATOM 1287 O O . ILE A 1 170 ? 2.030 1.948 -14.605 1.00 93.31 170 ILE A O 1
ATOM 1291 N N . MET A 1 171 ? 2.514 -0.080 -13.791 1.00 91.50 171 MET A N 1
ATOM 1292 C CA . MET A 1 171 ? 3.570 0.443 -12.914 1.00 91.50 171 MET A CA 1
ATOM 1293 C C . MET A 1 171 ? 4.789 0.909 -13.702 1.00 91.50 171 MET A C 1
ATOM 1295 O O . MET A 1 171 ? 5.455 1.851 -13.276 1.00 91.50 171 MET A O 1
ATOM 1299 N N . TYR A 1 172 ? 5.086 0.285 -14.843 1.00 93.75 172 TYR A N 1
ATOM 1300 C CA . TYR A 1 172 ? 6.106 0.787 -15.758 1.00 93.75 172 TYR A CA 1
ATOM 1301 C C . TYR A 1 172 ? 5.751 2.206 -16.238 1.00 93.75 172 TYR A C 1
ATOM 1303 O O . TYR A 1 172 ? 6.525 3.131 -15.999 1.00 93.75 172 TYR A O 1
ATOM 1311 N N . ALA A 1 173 ? 4.542 2.410 -16.774 1.00 94.12 173 ALA A N 1
ATOM 1312 C CA . ALA A 1 173 ? 4.059 3.724 -17.213 1.00 94.12 173 ALA A CA 1
ATOM 1313 C C . ALA A 1 173 ? 4.032 4.755 -16.068 1.00 94.12 173 ALA A C 1
ATOM 1315 O O . ALA A 1 173 ? 4.402 5.913 -16.252 1.00 94.12 173 ALA A O 1
ATOM 1316 N N . MET A 1 174 ? 3.680 4.336 -14.848 1.00 93.50 174 MET A N 1
ATOM 1317 C CA . MET A 1 174 ? 3.757 5.200 -13.666 1.00 93.50 174 MET A CA 1
ATOM 1318 C C . MET A 1 174 ? 5.190 5.697 -13.396 1.00 93.50 174 MET A C 1
ATOM 1320 O O . MET A 1 174 ? 5.412 6.873 -13.094 1.00 93.50 174 MET A O 1
ATOM 1324 N N . ASN A 1 175 ? 6.188 4.827 -13.540 1.00 92.75 175 ASN A N 1
ATOM 1325 C CA . ASN A 1 175 ? 7.589 5.214 -13.376 1.00 92.75 175 ASN A CA 1
ATOM 1326 C C . ASN A 1 175 ? 8.107 6.101 -14.526 1.00 92.75 175 ASN A C 1
ATOM 1328 O O . ASN A 1 175 ? 9.082 6.825 -14.318 1.00 92.75 175 ASN A O 1
ATOM 1332 N N . GLU A 1 176 ? 7.455 6.099 -15.695 1.00 93.94 176 GLU A N 1
ATOM 1333 C CA . GLU A 1 176 ? 7.751 7.020 -16.807 1.00 93.94 176 GLU A CA 1
ATOM 1334 C C . GLU A 1 176 ? 7.181 8.424 -16.591 1.00 93.94 176 GLU A C 1
ATOM 1336 O O . GLU A 1 176 ? 7.642 9.383 -17.216 1.00 93.94 176 GLU A O 1
ATOM 1341 N N . LEU A 1 177 ? 6.209 8.583 -15.684 1.00 93.31 177 LEU A N 1
ATOM 1342 C CA . LEU A 1 177 ? 5.611 9.889 -15.444 1.00 93.31 177 LEU A CA 1
ATOM 1343 C C . LEU A 1 177 ? 6.646 10.905 -14.933 1.00 93.31 177 LEU A C 1
ATOM 1345 O O . LEU A 1 177 ? 7.540 10.551 -14.154 1.00 93.31 177 LEU A O 1
ATOM 1349 N N . PRO A 1 178 ? 6.480 12.206 -15.251 1.00 93.31 178 PRO A N 1
ATOM 1350 C CA . PRO A 1 178 ? 7.329 13.256 -14.702 1.00 93.31 178 PRO A CA 1
ATOM 1351 C C . PRO A 1 178 ? 7.380 13.208 -13.162 1.00 93.31 178 PRO A C 1
ATOM 1353 O O . PRO A 1 178 ? 6.351 12.954 -12.529 1.00 93.31 178 PRO A O 1
ATOM 1356 N N . PRO A 1 179 ? 8.507 13.564 -12.509 1.00 92.62 179 PRO A N 1
ATOM 1357 C CA . PRO A 1 179 ? 8.642 13.480 -11.048 1.00 92.62 179 PRO A CA 1
ATOM 1358 C C . PRO A 1 179 ? 7.517 14.165 -10.256 1.00 92.62 179 PRO A C 1
ATOM 1360 O O . PRO A 1 179 ? 7.103 13.678 -9.204 1.00 92.62 179 PRO A O 1
ATOM 1363 N N . LYS A 1 180 ? 6.967 15.269 -10.784 1.00 92.69 180 LYS A N 1
ATOM 1364 C CA . LYS A 1 180 ? 5.818 15.974 -10.191 1.00 92.69 180 LYS A CA 1
ATOM 1365 C C . LYS A 1 180 ? 4.541 15.124 -10.162 1.00 92.69 180 LYS A C 1
ATOM 1367 O O . LYS A 1 180 ? 3.776 15.219 -9.206 1.00 92.69 180 LYS A O 1
ATOM 1372 N N . ALA A 1 181 ? 4.300 14.304 -11.181 1.00 93.25 181 ALA A N 1
ATOM 1373 C CA . ALA A 1 181 ? 3.151 13.405 -11.241 1.00 93.25 181 ALA A CA 1
ATOM 1374 C C . ALA A 1 181 ? 3.291 12.261 -10.231 1.00 93.25 181 ALA A C 1
ATOM 1376 O O . ALA A 1 181 ? 2.362 12.003 -9.462 1.00 93.25 181 ALA A O 1
ATOM 1377 N N . GLN A 1 182 ? 4.487 11.671 -10.146 1.00 93.06 182 GLN A N 1
ATOM 1378 C CA . GLN A 1 182 ? 4.800 10.646 -9.152 1.00 93.06 182 GLN A CA 1
ATOM 1379 C C . GLN A 1 182 ? 4.683 11.178 -7.718 1.00 93.06 182 GLN A C 1
ATOM 1381 O O . GLN A 1 182 ? 4.120 10.524 -6.842 1.00 93.06 182 GLN A O 1
ATOM 1386 N N . GLN A 1 183 ? 5.170 12.397 -7.470 1.00 93.94 183 GLN A N 1
ATOM 1387 C CA . GLN A 1 183 ? 5.000 13.067 -6.182 1.00 93.94 183 GLN A CA 1
ATOM 1388 C C . GLN A 1 183 ? 3.523 13.340 -5.882 1.00 93.94 183 GLN A C 1
ATOM 1390 O O . GLN A 1 183 ? 3.082 13.114 -4.761 1.00 93.94 183 GLN A O 1
ATOM 1395 N N . SER A 1 184 ? 2.749 13.787 -6.876 1.00 94.50 184 SER A N 1
ATOM 1396 C CA . SER A 1 184 ? 1.309 14.016 -6.723 1.00 94.50 184 SER A CA 1
ATOM 1397 C C . SER A 1 184 ? 0.548 12.738 -6.372 1.00 94.50 184 SER A C 1
ATOM 1399 O O . SER A 1 184 ? -0.405 12.814 -5.606 1.00 94.50 184 SER A O 1
ATOM 1401 N N . TYR A 1 185 ? 0.955 11.592 -6.919 1.00 92.94 185 TYR A N 1
ATOM 1402 C CA . TYR A 1 185 ? 0.396 10.289 -6.567 1.00 92.94 185 TYR A CA 1
ATOM 1403 C C . TYR A 1 185 ? 0.726 9.918 -5.115 1.00 92.94 185 TYR A C 1
ATOM 1405 O O . TYR A 1 185 ? -0.173 9.625 -4.335 1.00 92.94 185 TYR A O 1
ATOM 1413 N N . ARG A 1 186 ? 2.001 10.031 -4.708 1.00 91.44 186 ARG A N 1
ATOM 1414 C CA . ARG A 1 186 ? 2.425 9.756 -3.319 1.00 91.44 186 ARG A CA 1
ATOM 1415 C C . ARG A 1 186 ? 1.758 10.681 -2.297 1.00 91.44 186 ARG A C 1
ATOM 1417 O O . ARG A 1 186 ? 1.474 10.261 -1.183 1.00 91.44 186 ARG A O 1
ATOM 1424 N N . ALA A 1 187 ? 1.481 11.926 -2.678 1.00 93.81 187 ALA A N 1
ATOM 1425 C CA . ALA A 1 187 ? 0.807 12.904 -1.828 1.00 93.81 187 ALA A CA 1
ATOM 1426 C C . ALA A 1 187 ? -0.713 12.683 -1.713 1.00 93.81 187 ALA A C 1
ATOM 1428 O O . ALA A 1 187 ? -1.359 13.378 -0.928 1.00 93.81 187 ALA A O 1
ATOM 1429 N N . MET A 1 188 ? -1.299 11.757 -2.481 1.00 92.88 188 MET A N 1
ATOM 1430 C CA . MET A 1 188 ? -2.749 11.558 -2.524 1.00 92.88 188 MET A CA 1
ATOM 1431 C C . MET A 1 188 ? -3.317 11.188 -1.150 1.00 92.88 188 MET A C 1
ATOM 1433 O O . MET A 1 188 ? -4.284 11.814 -0.725 1.00 92.88 188 MET A O 1
ATOM 1437 N N . ASN A 1 189 ? -2.671 10.270 -0.420 1.00 89.00 189 ASN A N 1
ATOM 1438 C CA . ASN A 1 189 ? -3.116 9.888 0.924 1.00 89.00 189 ASN A CA 1
ATOM 1439 C C . ASN A 1 189 ? -3.175 11.103 1.862 1.00 89.00 189 ASN A C 1
ATOM 1441 O O . ASN A 1 189 ? -4.194 11.364 2.496 1.00 89.00 189 ASN A O 1
ATOM 1445 N N . GLN A 1 190 ? -2.124 11.931 1.862 1.00 91.88 190 GLN A N 1
ATOM 1446 C CA . GLN A 1 190 ? -2.080 13.125 2.705 1.00 91.88 190 GLN A CA 1
ATOM 1447 C C . GLN A 1 190 ? -3.180 14.138 2.349 1.00 91.88 190 GLN A C 1
ATOM 1449 O O . GLN A 1 190 ? -3.746 14.786 3.230 1.00 91.88 190 GLN A O 1
ATOM 1454 N N . GLN A 1 191 ? -3.518 14.266 1.064 1.00 94.25 191 GLN A N 1
ATOM 1455 C CA . GLN A 1 191 ? -4.620 15.121 0.617 1.00 94.25 191 GLN A CA 1
ATOM 1456 C C . GLN A 1 191 ? -5.992 14.600 1.058 1.00 94.25 191 GLN A C 1
ATOM 1458 O O . GLN A 1 191 ? -6.907 15.404 1.223 1.00 94.25 191 GLN A O 1
ATOM 1463 N N . ILE A 1 192 ? -6.141 13.285 1.222 1.00 92.81 192 ILE A N 1
ATOM 1464 C CA . ILE A 1 192 ? -7.391 12.642 1.639 1.00 92.81 192 ILE A CA 1
ATOM 1465 C C . ILE A 1 192 ? -7.591 12.792 3.138 1.00 92.81 192 ILE A C 1
ATOM 1467 O O . ILE A 1 192 ? -8.635 13.285 3.554 1.00 92.81 192 ILE A O 1
ATOM 1471 N N . VAL A 1 193 ? -6.581 12.468 3.946 1.00 92.25 193 VAL A N 1
ATOM 1472 C CA . VAL A 1 193 ? -6.662 12.644 5.408 1.00 92.25 193 VAL A CA 1
ATOM 1473 C C . VAL A 1 193 ? -6.799 14.118 5.809 1.00 92.25 193 VAL A C 1
ATOM 1475 O O . VAL A 1 193 ? -7.340 14.421 6.868 1.00 92.25 193 VAL A O 1
ATOM 1478 N N . SER A 1 194 ? -6.370 15.044 4.941 1.00 95.06 194 SER A N 1
ATOM 1479 C CA . SER A 1 194 ? -6.542 16.493 5.124 1.00 95.06 194 SER A CA 1
ATOM 1480 C C . SER A 1 194 ? -7.831 17.051 4.500 1.00 95.06 194 SER A C 1
ATOM 1482 O O . SER A 1 194 ? -8.068 18.258 4.581 1.00 95.06 194 SER A O 1
ATOM 1484 N N . ASP A 1 195 ? -8.657 16.230 3.840 1.00 96.88 195 ASP A N 1
ATOM 1485 C CA . ASP A 1 195 ? -9.920 16.697 3.266 1.00 96.88 195 ASP A CA 1
ATOM 1486 C C . ASP A 1 195 ? -10.867 17.134 4.399 1.00 96.88 195 ASP A C 1
ATOM 1488 O O . ASP A 1 195 ? -11.120 16.341 5.310 1.00 96.88 195 ASP A O 1
ATOM 1492 N N . PRO A 1 196 ? -11.437 18.356 4.373 1.00 97.50 196 PRO A N 1
ATOM 1493 C CA . PRO A 1 196 ? -12.284 18.844 5.461 1.00 97.50 196 PRO A CA 1
ATOM 1494 C C . PRO A 1 196 ? -13.460 17.924 5.808 1.00 97.50 196 PRO A C 1
ATOM 1496 O O . PRO A 1 196 ? -13.871 17.870 6.967 1.00 97.50 196 PRO A O 1
ATOM 1499 N N . LYS A 1 197 ? -14.003 17.187 4.829 1.00 97.50 197 LYS A N 1
ATOM 1500 C CA . LYS A 1 197 ? -15.090 16.229 5.071 1.00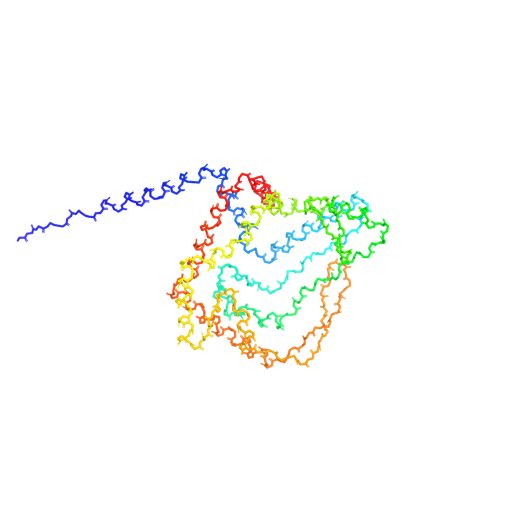 97.50 197 LYS A CA 1
ATOM 1501 C C . LYS A 1 197 ? -14.583 14.986 5.789 1.00 97.50 197 LYS A C 1
ATOM 1503 O O . LYS A 1 197 ? -15.248 14.523 6.710 1.00 97.50 197 LYS A O 1
ATOM 1508 N N . VAL A 1 198 ? -13.408 14.488 5.406 1.00 96.06 198 VAL A N 1
ATOM 1509 C CA . VAL A 1 198 ? -12.754 13.360 6.084 1.00 96.06 198 VAL A CA 1
ATOM 1510 C C . VAL A 1 198 ? -12.371 13.761 7.507 1.00 96.06 198 VAL A C 1
ATOM 1512 O O . VAL A 1 198 ? -12.727 13.055 8.442 1.00 96.06 198 VAL A O 1
ATOM 1515 N N . VAL A 1 199 ? -11.760 14.933 7.706 1.00 96.62 199 VAL A N 1
ATOM 1516 C CA . VAL A 1 199 ? -11.414 15.460 9.040 1.00 96.62 199 VAL A CA 1
ATOM 1517 C C . VAL A 1 199 ? -12.648 15.564 9.942 1.00 96.62 199 VAL A C 1
ATOM 1519 O O . VAL A 1 199 ? -12.603 15.158 11.105 1.00 96.62 199 VAL A O 1
ATOM 1522 N N . ALA A 1 200 ? -13.764 16.078 9.415 1.00 97.12 200 ALA A N 1
ATOM 1523 C CA . ALA A 1 200 ? -15.016 16.159 10.160 1.00 97.12 200 ALA A CA 1
ATOM 1524 C C . ALA A 1 200 ? -15.564 14.767 10.520 1.00 97.12 200 ALA A C 1
ATOM 1526 O O . ALA A 1 200 ? -15.902 14.537 11.682 1.00 97.12 200 ALA A O 1
ATOM 1527 N N . ALA A 1 201 ? -15.597 13.835 9.561 1.00 96.81 201 ALA A N 1
ATOM 1528 C CA . ALA A 1 201 ? -16.065 12.466 9.779 1.00 96.81 201 ALA A CA 1
ATOM 1529 C C . ALA A 1 201 ? -15.202 11.720 10.809 1.00 96.81 201 ALA A C 1
ATOM 1531 O O . ALA A 1 201 ? -15.733 11.114 11.737 1.00 96.81 201 ALA A O 1
ATOM 1532 N N . VAL A 1 202 ? -13.874 11.842 10.719 1.00 96.81 202 VAL A N 1
ATOM 1533 C CA . VAL A 1 202 ? -12.936 11.303 11.714 1.00 96.81 202 VAL A CA 1
ATOM 1534 C C . VAL A 1 202 ? -13.192 11.929 13.085 1.00 96.81 202 VAL A C 1
ATOM 1536 O O . VAL A 1 202 ? -13.192 11.232 14.094 1.00 96.81 202 VAL A O 1
ATOM 1539 N N . GLY A 1 203 ? -13.453 13.236 13.155 1.00 97.44 203 GLY A N 1
ATOM 1540 C CA . GLY A 1 203 ? -13.826 13.913 14.398 1.00 97.44 203 GLY A CA 1
ATOM 1541 C C . GLY A 1 203 ? -15.063 13.309 15.072 1.00 97.44 203 GLY A C 1
ATOM 1542 O O . GLY A 1 203 ? -15.072 13.151 16.293 1.00 97.44 203 GLY A O 1
ATOM 1543 N N . THR A 1 204 ? -16.089 12.948 14.302 1.00 97.81 204 THR A N 1
ATOM 1544 C CA . THR A 1 204 ? -17.295 12.302 14.842 1.00 97.81 204 THR A CA 1
ATOM 1545 C C . THR A 1 204 ? -17.043 10.845 15.222 1.00 97.81 204 THR A C 1
ATOM 1547 O O . THR A 1 204 ? -17.390 10.437 16.330 1.00 97.81 204 THR A O 1
ATOM 1550 N N . TRP A 1 205 ? -16.338 10.096 14.372 1.00 97.56 205 TRP A N 1
ATOM 1551 C CA . TRP A 1 205 ? -15.919 8.725 14.661 1.00 97.56 205 TRP A CA 1
ATOM 1552 C C . TRP A 1 205 ? -15.124 8.627 15.973 1.00 97.56 205 TRP A C 1
ATOM 1554 O O . TRP A 1 205 ? -15.439 7.798 16.825 1.00 97.56 205 TRP A O 1
ATOM 1564 N N . ARG A 1 206 ? -14.169 9.539 16.212 1.00 97.75 206 ARG A N 1
ATOM 1565 C CA . ARG A 1 206 ? -13.399 9.597 17.469 1.00 97.75 206 ARG A CA 1
ATOM 1566 C C . ARG A 1 206 ? -14.280 9.821 18.696 1.00 97.75 206 ARG A C 1
ATOM 1568 O O . ARG A 1 206 ? -14.052 9.205 19.734 1.00 97.75 206 ARG A O 1
ATOM 1575 N N . LYS A 1 207 ? -15.302 10.678 18.594 1.00 97.94 207 LYS A N 1
ATOM 1576 C CA . LYS A 1 207 ? -16.264 10.888 19.690 1.00 97.94 207 LYS A CA 1
ATOM 1577 C C . LYS A 1 207 ? -17.047 9.611 19.984 1.00 97.94 207 LYS A C 1
ATOM 1579 O O . LYS A 1 207 ? -17.195 9.262 21.151 1.00 97.94 207 LYS A O 1
ATOM 1584 N N . CYS A 1 208 ? -17.486 8.896 18.947 1.00 98.31 208 CYS A N 1
ATOM 1585 C CA . CYS A 1 208 ? -18.147 7.602 19.102 1.00 98.31 208 CYS A CA 1
ATOM 1586 C C . CYS A 1 208 ? -17.226 6.565 19.769 1.00 98.31 208 CYS A C 1
ATOM 1588 O O . CYS A 1 208 ? -17.639 5.902 20.723 1.00 98.31 208 CYS A O 1
ATOM 1590 N N . MET A 1 209 ? -15.960 6.476 19.345 1.00 98.25 209 MET A N 1
ATOM 1591 C CA . MET A 1 209 ? -14.952 5.609 19.973 1.00 98.25 209 MET A CA 1
ATOM 1592 C C . MET A 1 209 ? -14.784 5.928 21.465 1.00 98.25 209 MET A C 1
ATOM 1594 O O . MET A 1 209 ? -14.863 5.030 22.306 1.00 98.25 209 MET A O 1
ATOM 1598 N N . ALA A 1 210 ? -14.653 7.213 21.810 1.00 98.25 210 ALA A N 1
ATOM 1599 C CA . ALA A 1 210 ? -14.531 7.663 23.194 1.00 98.25 210 ALA A CA 1
ATOM 1600 C C . ALA A 1 210 ? -15.779 7.331 24.032 1.00 98.25 210 ALA A C 1
ATOM 1602 O O . ALA A 1 210 ? -15.649 6.872 25.166 1.00 98.25 210 ALA A O 1
ATOM 1603 N N . SER A 1 211 ? -16.988 7.483 23.476 1.00 98.31 211 SER A N 1
ATOM 1604 C CA . SER A 1 211 ? -18.238 7.072 24.138 1.00 98.31 211 SER A CA 1
ATOM 1605 C C . SER A 1 211 ? -18.329 5.563 24.390 1.00 98.31 211 SER A C 1
ATOM 1607 O O . SER A 1 211 ? -19.032 5.146 25.306 1.00 98.31 211 SER A O 1
ATOM 1609 N N . ASN A 1 212 ? -17.587 4.752 23.632 1.00 98.38 212 ASN A N 1
ATOM 1610 C CA . ASN A 1 212 ? -17.451 3.309 23.841 1.00 98.38 212 ASN A CA 1
ATOM 1611 C C . ASN A 1 212 ? -16.232 2.931 24.710 1.00 98.38 212 ASN A C 1
ATOM 1613 O O . ASN A 1 212 ? -15.886 1.756 24.812 1.00 98.38 212 ASN A O 1
ATOM 1617 N N . GLY A 1 213 ? -15.579 3.906 25.350 1.00 98.06 213 GLY A N 1
ATOM 1618 C CA . GLY A 1 213 ? -14.455 3.674 26.260 1.00 98.06 213 GLY A CA 1
ATOM 1619 C C . GLY A 1 213 ? -13.081 3.604 25.587 1.00 98.06 213 GLY A C 1
ATOM 1620 O O . GLY A 1 213 ? -12.100 3.281 26.257 1.00 98.06 213 GLY A O 1
ATOM 1621 N N . TYR A 1 214 ? -12.980 3.933 24.296 1.00 97.88 214 TYR A N 1
ATOM 1622 C CA . TYR A 1 214 ? -11.722 3.942 23.549 1.00 97.88 214 TYR A CA 1
ATOM 1623 C C . TYR A 1 214 ? -11.310 5.372 23.191 1.00 97.88 214 TYR A C 1
ATOM 1625 O O . TYR A 1 214 ? -11.656 5.894 22.134 1.00 97.88 214 TYR A O 1
ATOM 1633 N N . ASP A 1 215 ? -10.548 6.018 24.077 1.00 97.25 215 ASP A N 1
ATOM 1634 C CA . ASP A 1 215 ? -9.956 7.327 23.790 1.00 97.25 215 ASP A CA 1
ATOM 1635 C C . ASP A 1 215 ? -8.729 7.186 22.872 1.00 97.25 215 ASP A C 1
ATOM 1637 O O . ASP A 1 215 ? -7.617 6.813 23.291 1.00 97.25 215 ASP A O 1
ATOM 1641 N N . VAL A 1 216 ? -8.974 7.465 21.592 1.00 96.44 216 VAL A N 1
ATOM 1642 C CA . VAL A 1 216 ? -7.983 7.431 20.514 1.00 96.44 216 VAL A CA 1
ATOM 1643 C C . VAL A 1 216 ? -7.203 8.744 20.364 1.00 96.44 216 VAL A C 1
ATOM 1645 O O . VAL A 1 216 ? -6.230 8.784 19.617 1.00 96.44 216 VAL A O 1
ATOM 1648 N N . GLY A 1 217 ? -7.549 9.805 21.106 1.00 95.62 217 GLY A N 1
ATOM 1649 C CA . GLY A 1 217 ? -6.866 11.099 21.030 1.00 95.62 217 GLY A CA 1
ATOM 1650 C C . GLY A 1 217 ? -6.839 11.672 19.608 1.00 95.62 217 GLY A C 1
ATOM 1651 O O . GLY A 1 217 ? -7.881 11.850 18.973 1.00 95.62 217 GLY A O 1
ATOM 1652 N N . ASP A 1 218 ? -5.639 11.953 19.098 1.00 93.56 218 ASP A N 1
ATOM 1653 C CA . ASP A 1 218 ? -5.422 12.423 17.723 1.00 93.56 218 ASP A CA 1
ATOM 1654 C C . ASP A 1 218 ? -5.201 11.297 16.709 1.00 93.56 218 ASP A C 1
ATOM 1656 O O . ASP A 1 218 ? -4.999 11.580 15.529 1.00 93.56 218 ASP A O 1
ATOM 1660 N N . ALA A 1 219 ? -5.270 10.033 17.140 1.00 92.69 219 ALA A N 1
ATOM 1661 C CA . ALA A 1 219 ? -5.162 8.920 16.216 1.00 92.69 219 ALA A CA 1
ATOM 1662 C C . ALA A 1 219 ? -6.335 8.915 15.225 1.00 92.69 219 ALA A C 1
ATOM 1664 O O . ALA A 1 219 ? -7.502 9.137 15.571 1.00 92.69 219 ALA A O 1
ATOM 1665 N N . THR A 1 220 ? -5.993 8.649 13.976 1.00 89.75 220 THR A N 1
ATOM 1666 C CA . THR A 1 220 ? -6.893 8.471 12.843 1.00 89.75 220 THR A CA 1
ATOM 1667 C C . THR A 1 220 ? -7.015 6.980 12.520 1.00 89.75 220 THR A C 1
ATOM 1669 O O . THR A 1 220 ? -6.344 6.139 13.123 1.00 89.75 220 THR A O 1
ATOM 1672 N N . TYR A 1 221 ? -7.897 6.624 11.583 1.00 85.25 221 TYR A N 1
ATOM 1673 C CA . TYR A 1 221 ? -8.094 5.226 11.178 1.00 85.25 221 TYR A CA 1
ATOM 1674 C C . TYR A 1 221 ? -6.806 4.584 10.621 1.00 85.25 221 TYR A C 1
ATOM 1676 O O . TYR A 1 221 ? -6.583 3.397 10.844 1.00 85.25 221 TYR A O 1
ATOM 1684 N N . ASP A 1 222 ? -5.938 5.378 9.983 1.00 85.31 222 ASP A N 1
ATOM 1685 C CA . ASP A 1 222 ? -4.620 5.006 9.441 1.00 85.31 222 ASP A CA 1
ATOM 1686 C C . ASP A 1 222 ? -3.474 5.108 10.464 1.00 85.31 222 ASP A C 1
ATOM 1688 O O . ASP A 1 222 ? -2.312 4.878 10.147 1.00 85.31 222 ASP A O 1
ATOM 1692 N N . SER A 1 223 ? -3.771 5.433 11.724 1.00 90.75 223 SER A N 1
ATOM 1693 C CA . SER A 1 223 ? -2.780 5.438 12.807 1.00 90.75 223 SER A CA 1
ATOM 1694 C C . SER A 1 223 ? -3.215 4.585 14.001 1.00 90.75 223 SER A C 1
ATOM 1696 O O . SER A 1 223 ? -2.770 4.806 15.133 1.00 90.75 223 SER A O 1
ATOM 1698 N N . MET A 1 224 ? -4.099 3.611 13.768 1.00 93.38 224 MET A N 1
ATOM 1699 C CA . MET A 1 224 ? -4.593 2.717 14.815 1.00 93.38 224 MET A CA 1
ATOM 1700 C C . MET A 1 224 ? -3.520 1.753 15.316 1.00 93.38 224 MET A C 1
ATOM 1702 O O . MET A 1 224 ? -3.504 1.460 16.509 1.00 93.38 224 MET A O 1
ATOM 1706 N N . ALA A 1 225 ? -2.597 1.307 14.460 1.00 91.62 225 ALA A N 1
ATOM 1707 C CA . ALA A 1 225 ? -1.552 0.367 14.859 1.00 91.62 225 ALA A CA 1
ATOM 1708 C C . ALA A 1 225 ? -0.625 0.925 15.961 1.00 91.62 225 ALA A C 1
ATOM 1710 O O . ALA A 1 225 ? -0.583 0.327 17.041 1.00 91.62 225 ALA A O 1
ATOM 1711 N N . PRO A 1 226 ? 0.001 2.112 15.805 1.00 93.25 226 PRO A N 1
ATOM 1712 C CA . PRO A 1 226 ? 0.779 2.718 16.889 1.00 93.25 226 PRO A CA 1
ATOM 1713 C C . PRO A 1 226 ? -0.041 2.962 18.164 1.00 93.25 226 PRO A C 1
ATOM 1715 O O . PRO A 1 226 ? 0.465 2.801 19.278 1.00 93.25 226 PRO A O 1
ATOM 1718 N N . TRP A 1 227 ? -1.321 3.336 18.029 1.00 95.94 227 TRP A N 1
ATOM 1719 C CA . TRP A 1 227 ? -2.194 3.529 19.187 1.00 95.94 227 TRP A CA 1
ATOM 1720 C C . TRP A 1 227 ? -2.441 2.208 19.927 1.00 95.94 227 TRP A C 1
ATOM 1722 O O . TRP A 1 227 ? -2.275 2.161 21.146 1.00 95.94 227 TRP A O 1
ATOM 1732 N N . LEU A 1 228 ? -2.767 1.126 19.216 1.00 95.94 228 LEU A N 1
ATOM 1733 C CA . LEU A 1 228 ? -2.992 -0.206 19.785 1.00 95.94 228 LEU A CA 1
ATOM 1734 C C . LEU A 1 228 ? -1.757 -0.705 20.542 1.00 95.94 228 LEU A C 1
ATOM 1736 O O . LEU A 1 228 ? -1.877 -1.106 21.702 1.00 95.94 228 LEU A O 1
ATOM 1740 N N . GLU A 1 229 ? -0.572 -0.597 19.937 1.00 94.31 229 GLU A N 1
ATOM 1741 C CA . GLU A 1 229 ? 0.700 -0.988 20.561 1.00 94.31 229 GLU A CA 1
ATOM 1742 C C . GLU A 1 229 ? 1.030 -0.142 21.804 1.00 94.31 229 GLU A C 1
ATOM 1744 O O . GLU A 1 229 ? 1.601 -0.640 22.778 1.00 94.31 229 GLU A O 1
ATOM 1749 N N . SER A 1 230 ? 0.611 1.130 21.834 1.00 96.31 230 SER A N 1
ATOM 1750 C CA . SER A 1 230 ? 0.762 1.977 23.026 1.00 96.31 230 SER A CA 1
ATOM 1751 C C . SER A 1 230 ? -0.150 1.555 24.188 1.00 96.31 230 SER A C 1
ATOM 1753 O O . SER A 1 230 ? 0.190 1.776 25.354 1.00 96.31 230 SER A O 1
ATOM 1755 N N . ARG A 1 231 ? -1.308 0.943 23.893 1.00 97.38 231 ARG A N 1
ATOM 1756 C CA . ARG A 1 231 ? -2.299 0.502 24.891 1.00 97.38 231 ARG A CA 1
ATOM 1757 C C . ARG A 1 231 ? -2.063 -0.926 25.368 1.00 97.38 231 ARG A C 1
ATOM 1759 O O . ARG A 1 231 ? -2.355 -1.233 26.526 1.00 97.38 231 ARG A O 1
ATOM 1766 N N . LYS A 1 232 ? -1.553 -1.798 24.497 1.00 96.56 232 LYS A N 1
ATOM 1767 C CA . LYS A 1 232 ? -1.260 -3.201 24.795 1.00 96.56 232 LYS A CA 1
ATOM 1768 C C . LYS A 1 232 ? 0.140 -3.556 24.326 1.00 96.56 232 LYS A C 1
ATOM 1770 O O . LYS A 1 232 ? 0.439 -3.534 23.140 1.00 96.56 232 LYS A O 1
ATOM 1775 N N . LYS A 1 233 ? 0.981 -3.938 25.287 1.00 94.56 233 LYS A N 1
ATOM 1776 C CA . LYS A 1 233 ? 2.317 -4.464 25.022 1.00 94.56 233 LYS A CA 1
ATOM 1777 C C . LYS A 1 233 ? 2.274 -5.982 25.048 1.00 94.56 233 LYS A C 1
ATOM 1779 O O . LYS A 1 233 ? 1.785 -6.566 26.014 1.00 94.56 233 LYS A O 1
ATOM 1784 N N . VAL A 1 234 ? 2.830 -6.598 24.016 1.00 94.81 234 VAL A N 1
ATOM 1785 C CA . VAL A 1 234 ? 3.093 -8.036 23.997 1.00 94.81 234 VAL A CA 1
ATOM 1786 C C . VAL A 1 234 ? 4.459 -8.269 24.633 1.00 94.81 234 VAL A C 1
ATOM 1788 O O . VAL A 1 234 ? 5.415 -7.557 24.334 1.00 94.81 234 VAL A O 1
ATOM 1791 N N . THR A 1 235 ? 4.549 -9.227 25.554 1.00 95.69 235 THR A N 1
ATOM 1792 C CA . THR A 1 235 ? 5.808 -9.539 26.240 1.00 95.69 235 THR A CA 1
ATOM 1793 C C . THR A 1 235 ? 6.605 -10.544 25.424 1.00 95.69 235 THR A C 1
ATOM 1795 O O . THR A 1 235 ? 6.094 -11.599 25.055 1.00 95.69 235 THR A O 1
ATOM 1798 N N . GLU A 1 236 ? 7.872 -10.243 25.162 1.00 94.75 236 GLU A N 1
ATOM 1799 C CA . GLU A 1 236 ? 8.808 -11.211 24.599 1.00 94.75 236 GLU A CA 1
ATOM 1800 C C . GLU A 1 236 ? 9.224 -12.211 25.685 1.00 94.75 236 GLU A C 1
ATOM 1802 O O . GLU A 1 236 ? 9.719 -11.847 26.748 1.00 94.75 236 GLU A O 1
ATOM 1807 N N . SER A 1 237 ? 8.996 -13.492 25.417 1.00 94.88 237 SER A N 1
ATOM 1808 C CA . SER A 1 237 ? 9.339 -14.624 26.286 1.00 94.88 237 SER A CA 1
ATOM 1809 C C . SER A 1 237 ? 10.682 -15.276 25.935 1.00 94.88 237 SER A C 1
ATOM 1811 O O . SER A 1 237 ? 11.129 -16.190 26.626 1.00 94.88 237 SER A O 1
ATOM 1813 N N . GLY A 1 238 ? 11.318 -14.835 24.848 1.00 93.94 238 GLY A N 1
ATOM 1814 C CA . GLY A 1 238 ? 12.597 -15.337 24.366 1.00 93.94 238 GLY A CA 1
ATOM 1815 C C . GLY A 1 238 ? 12.693 -15.224 22.853 1.00 93.94 238 GLY A C 1
ATOM 1816 O O . GLY A 1 238 ? 12.029 -14.396 22.235 1.00 93.94 238 GLY A O 1
ATOM 1817 N N . THR A 1 239 ? 13.486 -16.101 22.254 1.00 92.19 239 THR A N 1
ATOM 1818 C CA . THR A 1 239 ? 13.543 -16.269 20.805 1.00 92.19 239 THR A CA 1
ATOM 1819 C C . THR A 1 239 ? 13.141 -17.685 20.425 1.00 92.19 239 THR A C 1
ATOM 1821 O O . THR A 1 239 ? 13.166 -18.613 21.238 1.00 92.19 239 THR A O 1
ATOM 1824 N N . ARG A 1 240 ? 12.727 -17.860 19.177 1.00 86.06 240 ARG A N 1
ATOM 1825 C CA . ARG A 1 240 ? 12.495 -19.168 18.576 1.00 86.06 240 ARG A CA 1
ATOM 1826 C C . ARG A 1 240 ? 13.115 -19.207 17.198 1.00 86.06 240 ARG A C 1
ATOM 1828 O O . ARG A 1 240 ? 13.370 -18.182 16.579 1.00 86.06 240 ARG A O 1
ATOM 1835 N N . THR A 1 241 ? 13.337 -20.417 16.730 1.00 85.31 241 THR A N 1
ATOM 1836 C CA . THR A 1 241 ? 13.919 -20.664 15.428 1.00 85.31 241 THR A CA 1
ATOM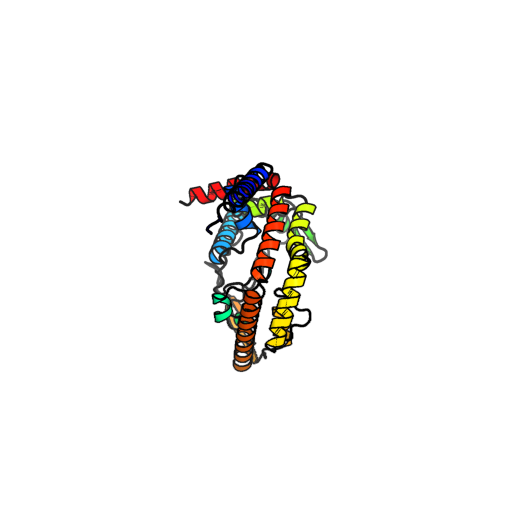 1837 C C . THR A 1 241 ? 12.816 -21.115 14.483 1.00 85.31 241 THR A C 1
ATOM 1839 O O . THR A 1 241 ? 12.205 -22.156 14.722 1.00 85.31 241 THR A O 1
ATOM 1842 N N . VAL A 1 242 ? 12.544 -20.337 13.438 1.00 79.62 242 VAL A N 1
ATOM 1843 C CA . VAL A 1 242 ? 11.552 -20.685 12.414 1.00 79.62 242 VAL A CA 1
ATOM 1844 C C . VAL A 1 242 ? 12.253 -21.089 11.128 1.00 79.62 242 VAL A C 1
ATOM 1846 O O . VAL A 1 242 ? 13.297 -20.545 10.758 1.00 79.62 242 VAL A O 1
ATOM 1849 N N . ARG A 1 243 ? 11.687 -22.100 10.468 1.00 78.00 243 ARG A N 1
ATOM 1850 C CA . ARG A 1 243 ? 12.142 -22.555 9.161 1.00 78.00 243 ARG A CA 1
ATOM 1851 C C . ARG A 1 243 ? 11.340 -21.799 8.118 1.00 78.00 243 ARG A C 1
ATOM 1853 O O . ARG A 1 243 ? 10.171 -22.104 7.912 1.00 78.00 243 ARG A O 1
ATOM 1860 N N . ILE A 1 244 ? 11.975 -20.841 7.464 1.00 72.56 244 ILE A N 1
ATOM 1861 C CA . ILE A 1 244 ? 11.362 -20.150 6.340 1.00 72.56 244 ILE A CA 1
ATOM 1862 C C . ILE A 1 244 ? 11.415 -21.108 5.160 1.00 72.56 244 ILE A C 1
ATOM 1864 O O . ILE A 1 244 ? 12.467 -21.686 4.844 1.00 72.56 244 ILE A O 1
ATOM 1868 N N . GLN A 1 245 ? 10.265 -21.302 4.523 1.00 62.31 245 GLN A N 1
ATOM 1869 C CA . GLN A 1 245 ? 10.222 -22.009 3.260 1.00 62.31 245 GLN A CA 1
ATOM 1870 C C . GLN A 1 245 ? 11.012 -21.186 2.247 1.00 62.31 245 GLN A C 1
ATOM 1872 O O . GLN A 1 245 ? 10.618 -20.086 1.873 1.00 62.31 245 GLN A O 1
ATOM 1877 N N . ALA A 1 246 ? 12.172 -21.708 1.862 1.00 59.69 246 ALA A N 1
ATOM 1878 C CA . ALA A 1 246 ? 12.925 -21.106 0.786 1.00 59.69 246 ALA A CA 1
ATOM 1879 C C . ALA A 1 246 ? 12.180 -21.333 -0.536 1.00 59.69 246 ALA A C 1
ATOM 1881 O O . ALA A 1 246 ? 11.316 -22.211 -0.640 1.00 59.69 246 ALA A O 1
ATOM 1882 N N . PHE A 1 247 ? 12.514 -20.512 -1.522 1.00 59.94 247 PHE A N 1
ATOM 1883 C CA . PHE A 1 247 ? 11.955 -20.579 -2.865 1.00 59.94 247 PHE A CA 1
ATOM 1884 C C . PHE A 1 247 ? 12.122 -21.974 -3.487 1.00 59.94 247 PHE A C 1
ATOM 1886 O O . PHE A 1 247 ? 12.939 -22.779 -3.032 1.00 59.94 247 PHE A O 1
ATOM 1893 N N . GLU A 1 248 ? 11.346 -22.275 -4.532 1.00 52.12 248 GLU A N 1
ATOM 1894 C CA . GLU A 1 248 ? 11.471 -23.530 -5.277 1.00 52.12 248 GLU A CA 1
ATOM 1895 C C . GLU A 1 248 ? 12.942 -23.726 -5.701 1.00 52.12 248 GLU A C 1
ATOM 1897 O O . GLU A 1 248 ? 13.498 -22.908 -6.431 1.00 52.12 248 GLU A O 1
ATOM 1902 N N . ASN A 1 249 ? 13.581 -24.795 -5.202 1.00 57.75 249 ASN A N 1
ATOM 1903 C CA . ASN A 1 249 ? 15.008 -25.150 -5.361 1.00 57.75 249 ASN A CA 1
ATOM 1904 C C . ASN A 1 249 ? 16.034 -24.499 -4.408 1.00 57.75 249 ASN A C 1
ATOM 1906 O O . ASN A 1 249 ? 17.224 -24.806 -4.506 1.00 57.75 249 ASN A O 1
ATOM 1910 N N . GLU A 1 250 ? 15.624 -23.685 -3.437 1.00 61.69 250 GLU A N 1
ATOM 1911 C CA . GLU A 1 250 ? 16.511 -23.221 -2.366 1.00 61.69 250 GLU A CA 1
ATOM 1912 C C . GLU A 1 250 ? 16.409 -24.127 -1.119 1.00 61.69 250 GLU A C 1
ATOM 1914 O O . GLU A 1 250 ? 15.364 -24.695 -0.791 1.00 61.69 250 GLU A O 1
ATOM 1919 N N . LYS A 1 251 ? 17.522 -24.287 -0.387 1.00 73.88 251 LYS A N 1
ATOM 1920 C CA . LYS A 1 251 ? 17.489 -24.978 0.911 1.00 73.88 251 LYS A CA 1
ATOM 1921 C C . LYS A 1 251 ? 16.738 -24.093 1.910 1.00 73.88 251 LYS A C 1
ATOM 1923 O O . LYS A 1 251 ? 17.112 -22.929 2.040 1.00 73.88 251 LYS A O 1
ATOM 1928 N N . PRO A 1 252 ? 15.749 -24.625 2.653 1.00 75.88 252 PRO A N 1
ATOM 1929 C CA . PRO A 1 252 ? 15.053 -23.862 3.681 1.00 75.88 252 PRO A CA 1
ATOM 1930 C C . PRO A 1 252 ? 16.027 -23.198 4.644 1.00 75.88 252 PRO A C 1
ATOM 1932 O O . PRO A 1 252 ? 16.965 -23.843 5.123 1.00 75.88 252 PRO A O 1
ATOM 1935 N N . GLN A 1 253 ? 15.793 -21.917 4.900 1.00 71.88 253 GLN A N 1
ATOM 1936 C CA . GLN A 1 253 ? 16.600 -21.143 5.824 1.00 71.88 253 GLN A CA 1
ATOM 1937 C C . GLN A 1 253 ? 15.972 -21.151 7.204 1.00 71.88 253 GLN A C 1
ATOM 1939 O O . GLN A 1 253 ? 14.769 -21.334 7.380 1.00 71.88 253 GLN A O 1
ATOM 1944 N N . THR A 1 254 ? 16.830 -20.955 8.188 1.00 79.94 254 THR A N 1
ATOM 1945 C CA . THR A 1 254 ? 16.466 -20.989 9.587 1.00 79.94 254 THR A CA 1
ATOM 1946 C C . THR A 1 254 ? 16.811 -19.634 10.179 1.00 79.94 254 THR A C 1
ATOM 1948 O O . THR A 1 254 ? 17.975 -19.238 10.136 1.00 79.94 254 THR A O 1
ATOM 1951 N N . VAL A 1 255 ? 15.822 -18.929 10.718 1.00 77.81 255 VAL A N 1
ATOM 1952 C CA . VAL A 1 255 ? 16.008 -17.599 11.315 1.00 77.81 255 VAL A CA 1
ATOM 1953 C C . VAL A 1 255 ? 15.557 -17.594 12.767 1.00 77.81 255 VAL A C 1
ATOM 1955 O O . VAL A 1 255 ? 14.660 -18.344 13.160 1.00 77.81 255 VAL A O 1
ATOM 1958 N N . THR A 1 256 ? 16.214 -16.763 13.571 1.00 82.88 256 THR A N 1
ATOM 1959 C CA . THR A 1 256 ? 15.879 -16.564 14.982 1.00 82.88 256 THR A CA 1
ATOM 1960 C C . THR A 1 256 ? 14.995 -15.336 15.108 1.00 82.88 256 THR A C 1
ATOM 1962 O O . THR A 1 256 ? 15.414 -14.242 14.745 1.00 82.88 256 THR A O 1
ATOM 1965 N N . VAL A 1 257 ? 13.797 -15.530 15.647 1.00 84.12 257 VAL A N 1
ATOM 1966 C CA . VAL A 1 257 ? 12.736 -14.519 15.722 1.00 84.12 257 VAL A CA 1
ATOM 1967 C C . VAL A 1 257 ? 12.276 -14.367 17.169 1.00 84.12 257 VAL A C 1
ATOM 1969 O O . VAL A 1 257 ? 12.433 -15.317 17.953 1.00 84.12 257 VAL A O 1
ATOM 1972 N N . PRO A 1 258 ? 11.713 -13.215 17.569 1.00 88.94 258 PRO A N 1
ATOM 1973 C CA . PRO A 1 258 ? 11.119 -13.071 18.889 1.00 88.94 258 PRO A CA 1
ATOM 1974 C C . PRO A 1 258 ? 10.029 -14.122 19.125 1.00 88.94 258 PRO A C 1
ATOM 1976 O O . PRO A 1 258 ? 9.227 -14.456 18.253 1.00 88.94 258 PRO A O 1
ATOM 1979 N N . LYS A 1 259 ? 10.004 -14.673 20.335 1.00 91.25 259 LYS A N 1
ATOM 1980 C CA . LYS A 1 259 ? 8.934 -15.541 20.812 1.00 91.25 259 LYS A CA 1
ATOM 1981 C C . LYS A 1 259 ? 8.119 -14.762 21.825 1.00 91.25 259 LYS A C 1
ATOM 1983 O O . LYS A 1 259 ? 8.628 -14.417 22.888 1.00 91.25 259 LYS A O 1
ATOM 1988 N N . TYR A 1 260 ? 6.842 -14.561 21.554 1.00 93.38 260 TYR A N 1
ATOM 1989 C CA . TYR A 1 260 ? 5.959 -13.832 22.455 1.00 93.38 260 TYR A CA 1
ATOM 1990 C C . TYR A 1 260 ? 5.328 -14.742 23.514 1.00 93.38 260 TYR A C 1
ATOM 1992 O O . TYR A 1 260 ? 5.077 -15.925 23.277 1.00 93.38 260 TYR A O 1
ATOM 2000 N N . ASP A 1 261 ? 5.092 -14.188 24.702 1.00 95.19 261 ASP A N 1
ATOM 2001 C CA . ASP A 1 261 ? 4.307 -14.840 25.742 1.00 95.19 261 ASP A CA 1
ATOM 2002 C C . ASP A 1 261 ? 2.861 -15.006 25.259 1.00 95.19 261 ASP A C 1
ATOM 2004 O O . ASP A 1 261 ? 2.175 -14.024 24.960 1.00 95.19 261 ASP A O 1
ATOM 2008 N N . ALA A 1 262 ? 2.401 -16.258 25.201 1.00 94.44 262 ALA A N 1
ATOM 2009 C CA . ALA A 1 262 ? 1.119 -16.623 24.604 1.00 94.44 262 ALA A CA 1
ATOM 2010 C C . ALA A 1 262 ? -0.075 -15.950 25.294 1.00 94.44 262 ALA A C 1
ATOM 2012 O O . ALA A 1 262 ? -1.053 -15.607 24.633 1.00 94.44 262 ALA A O 1
ATOM 2013 N N . LYS A 1 263 ? 0.001 -15.732 26.614 1.00 96.38 263 LYS A N 1
ATOM 2014 C CA . LYS A 1 263 ? -1.066 -15.061 27.359 1.00 96.38 263 LYS A CA 1
ATOM 2015 C C . LYS A 1 263 ? -1.123 -13.575 27.001 1.00 96.38 263 LYS A C 1
ATOM 2017 O O . LYS A 1 263 ? -2.196 -13.082 26.667 1.00 96.38 263 LYS A O 1
ATOM 2022 N N . SER A 1 264 ? 0.016 -12.882 27.026 1.00 96.50 264 SER A N 1
ATOM 2023 C CA . SER A 1 264 ? 0.095 -11.461 26.667 1.00 96.50 264 SER A CA 1
ATOM 2024 C C . SER A 1 264 ? -0.350 -11.205 25.225 1.00 96.50 264 SER A C 1
ATOM 2026 O O . SER A 1 264 ? -1.056 -10.231 24.966 1.00 96.50 264 SER A O 1
ATOM 2028 N N . LEU A 1 265 ? 0.000 -12.111 24.304 1.00 94.88 265 LEU A N 1
ATOM 2029 C CA . LEU A 1 265 ? -0.400 -12.038 22.905 1.00 94.88 265 LEU A CA 1
ATOM 2030 C C . LEU A 1 265 ? -1.911 -12.235 22.754 1.00 94.88 265 LEU A C 1
ATOM 2032 O O . LEU A 1 265 ? -2.577 -11.364 22.209 1.00 94.88 265 LEU A O 1
ATOM 2036 N N . ALA A 1 266 ? -2.482 -13.288 23.350 1.00 94.81 266 ALA A N 1
ATOM 2037 C CA . ALA A 1 266 ? -3.925 -13.530 23.309 1.00 94.81 266 ALA A CA 1
ATOM 2038 C C . ALA A 1 266 ? -4.748 -12.371 23.908 1.00 94.81 266 ALA A C 1
ATOM 2040 O O . ALA A 1 266 ? -5.809 -12.017 23.385 1.00 94.81 266 ALA A O 1
ATOM 2041 N N . GLU A 1 267 ? -4.267 -11.753 24.992 1.00 96.31 267 GLU A N 1
ATOM 2042 C CA . GLU A 1 267 ? -4.892 -10.567 25.587 1.00 96.31 267 GLU A CA 1
ATOM 2043 C C . GLU A 1 267 ? -4.832 -9.347 24.653 1.00 96.31 267 GLU A C 1
ATOM 2045 O O . GLU A 1 267 ? -5.816 -8.607 24.553 1.00 96.31 267 GLU A O 1
ATOM 2050 N N . ALA A 1 268 ? -3.709 -9.141 23.958 1.00 96.44 268 ALA A N 1
ATOM 2051 C CA . ALA A 1 268 ? -3.537 -8.062 22.988 1.00 96.44 268 ALA A CA 1
ATOM 2052 C C . ALA A 1 268 ? -4.424 -8.265 21.747 1.00 96.44 268 ALA A C 1
ATOM 2054 O O . ALA A 1 268 ? -5.184 -7.359 21.401 1.00 96.44 268 ALA A O 1
ATOM 2055 N N . THR A 1 269 ? -4.434 -9.464 21.155 1.00 95.12 269 THR A N 1
ATOM 2056 C CA . THR A 1 269 ? -5.282 -9.809 20.001 1.00 95.12 269 THR A CA 1
ATOM 2057 C C . THR A 1 269 ? -6.775 -9.699 20.347 1.00 95.12 269 THR A C 1
ATOM 2059 O O . THR A 1 269 ? -7.586 -9.212 19.559 1.00 95.12 269 THR A O 1
ATOM 2062 N N . SER A 1 270 ? -7.175 -10.107 21.559 1.00 96.12 270 SER A N 1
ATOM 2063 C CA . SER A 1 270 ? -8.557 -9.945 22.037 1.00 96.12 270 SER A CA 1
ATOM 2064 C C . SER A 1 270 ? -8.953 -8.471 22.183 1.00 96.12 270 SER A C 1
ATOM 2066 O O . SER A 1 270 ? -10.028 -8.068 21.733 1.00 96.12 270 SER A O 1
ATOM 2068 N N . PHE A 1 271 ? -8.071 -7.650 22.765 1.00 97.44 271 PHE A N 1
ATOM 2069 C CA . PHE A 1 271 ? -8.279 -6.206 22.868 1.00 97.44 271 PHE A CA 1
ATOM 2070 C C . PHE A 1 271 ? -8.404 -5.551 21.490 1.00 97.44 271 PHE A C 1
ATOM 2072 O O . PHE A 1 271 ? -9.335 -4.784 21.262 1.00 97.44 271 PHE A O 1
ATOM 2079 N N . GLU A 1 272 ? -7.511 -5.889 20.564 1.00 96.31 272 GLU A N 1
ATOM 2080 C CA . GLU A 1 272 ? -7.522 -5.376 19.199 1.00 96.31 272 GLU A CA 1
ATOM 2081 C C . GLU A 1 272 ? -8.834 -5.683 18.470 1.00 96.31 272 GLU A C 1
ATOM 2083 O O . GLU A 1 272 ? -9.449 -4.768 17.926 1.00 96.31 272 GLU A O 1
ATOM 2088 N N . ARG A 1 273 ? -9.321 -6.932 18.508 1.00 96.19 273 ARG A N 1
ATOM 2089 C CA . ARG A 1 273 ? -10.611 -7.294 17.891 1.00 96.19 273 ARG A CA 1
ATOM 2090 C C . ARG A 1 273 ? -11.786 -6.529 18.499 1.00 96.19 273 ARG A C 1
ATOM 2092 O O . ARG A 1 273 ? -12.699 -6.130 17.776 1.00 96.19 273 ARG A O 1
ATOM 2099 N N . ALA A 1 274 ? -11.770 -6.298 19.813 1.00 97.31 274 ALA A N 1
ATOM 2100 C CA . ALA A 1 274 ? -12.801 -5.500 20.474 1.00 97.31 274 ALA A CA 1
ATOM 2101 C C . ALA A 1 274 ? -12.783 -4.037 19.993 1.00 97.31 274 ALA A C 1
ATOM 2103 O O . ALA A 1 274 ? -13.837 -3.488 19.667 1.00 97.31 274 ALA A O 1
ATOM 2104 N N . VAL A 1 275 ? -11.592 -3.436 19.875 1.00 97.44 275 VAL A N 1
ATOM 2105 C CA . VAL A 1 275 ? -11.416 -2.084 19.317 1.00 97.44 275 VAL A CA 1
ATOM 2106 C C . VAL A 1 275 ? -11.874 -2.038 17.860 1.00 97.44 275 VAL A C 1
ATOM 2108 O O . VAL A 1 275 ? -12.635 -1.147 17.502 1.00 97.44 275 VAL A O 1
ATOM 2111 N N . ALA A 1 276 ? -11.452 -2.992 17.025 1.00 96.62 276 ALA A N 1
ATOM 2112 C CA . ALA A 1 276 ? -11.791 -3.036 15.602 1.00 96.62 276 ALA A CA 1
ATOM 2113 C C . ALA A 1 276 ? -13.303 -3.137 15.378 1.00 96.62 276 ALA A C 1
ATOM 2115 O O . ALA A 1 276 ? -13.862 -2.420 14.549 1.00 96.62 276 ALA A O 1
ATOM 2116 N N . LYS A 1 277 ? -13.990 -3.960 16.181 1.00 97.44 277 LYS A N 1
ATOM 2117 C CA . LYS A 1 277 ? -15.451 -4.043 16.160 1.00 97.44 277 LYS A CA 1
ATOM 2118 C C . LYS A 1 277 ? -16.102 -2.683 16.425 1.00 97.44 277 LYS A C 1
ATOM 2120 O O . LYS A 1 277 ? -16.990 -2.283 15.679 1.00 97.44 277 LYS A O 1
ATOM 2125 N N . VAL A 1 278 ? -15.679 -1.988 17.480 1.00 98.12 278 VAL A N 1
ATOM 2126 C CA . VAL A 1 278 ? -16.255 -0.688 17.854 1.00 98.12 278 VAL A CA 1
ATOM 2127 C C . VAL A 1 278 ? -15.900 0.382 16.824 1.00 98.12 278 VAL A C 1
ATOM 2129 O O . VAL A 1 278 ? -16.759 1.177 16.457 1.00 98.12 278 VAL A O 1
ATOM 2132 N N . ALA A 1 279 ? -14.676 0.361 16.292 1.00 97.06 279 ALA A N 1
ATOM 2133 C CA . ALA A 1 279 ? -14.244 1.256 15.226 1.00 97.06 279 ALA A CA 1
ATOM 2134 C C . ALA A 1 279 ? -15.133 1.131 13.987 1.00 97.06 279 ALA A C 1
ATOM 2136 O O . ALA A 1 279 ? -15.517 2.157 13.425 1.00 97.06 279 ALA A O 1
ATOM 2137 N N . LEU A 1 280 ? -15.502 -0.094 13.606 1.00 96.62 280 LEU A N 1
ATOM 2138 C CA . LEU A 1 280 ? -16.419 -0.339 12.497 1.00 96.62 280 LEU A CA 1
ATOM 2139 C C . LEU A 1 280 ? -17.844 0.090 12.800 1.00 96.62 280 LEU A C 1
ATOM 2141 O O . LEU A 1 280 ? -18.448 0.780 11.987 1.00 96.62 280 LEU A O 1
ATOM 2145 N N . ASP A 1 281 ? -18.371 -0.264 13.971 1.00 97.44 281 ASP A N 1
ATOM 2146 C CA . ASP A 1 281 ? -19.728 0.127 14.352 1.00 97.44 281 ASP A CA 1
ATOM 2147 C C . ASP A 1 281 ? -19.857 1.670 14.400 1.00 97.44 281 ASP A C 1
ATOM 2149 O O . ASP A 1 281 ? -20.845 2.226 13.921 1.00 97.44 281 ASP A O 1
ATOM 2153 N N . CYS A 1 282 ? -18.821 2.375 14.872 1.00 97.69 282 CYS A N 1
ATOM 2154 C CA . CYS A 1 282 ? -18.734 3.837 14.815 1.00 97.69 282 CYS A CA 1
ATOM 2155 C C . CYS A 1 282 ? -18.553 4.381 13.390 1.00 97.69 282 CYS A C 1
ATOM 2157 O O . CYS A 1 282 ? -19.072 5.447 13.072 1.00 97.69 282 CYS A O 1
ATOM 2159 N N . SER A 1 283 ? -17.811 3.693 12.523 1.00 96.38 283 SER A N 1
ATOM 2160 C CA . SER A 1 283 ? -17.633 4.112 11.128 1.00 96.38 283 SER A CA 1
ATOM 2161 C C . SER A 1 283 ? -18.930 4.011 10.334 1.00 96.38 283 SER A C 1
ATOM 2163 O O . SER A 1 283 ? -19.277 4.953 9.621 1.00 96.38 283 SER A O 1
ATOM 2165 N N . ASP A 1 284 ? -19.665 2.912 10.508 1.00 95.50 284 ASP A N 1
ATOM 2166 C CA . ASP A 1 284 ? -20.951 2.662 9.855 1.00 95.50 284 ASP A CA 1
ATOM 2167 C C . ASP A 1 284 ? -22.004 3.681 10.303 1.00 95.50 284 ASP A C 1
ATOM 2169 O O . ASP A 1 284 ? -22.734 4.225 9.473 1.00 95.50 284 ASP A O 1
ATOM 2173 N N . ALA A 1 285 ? -22.058 3.979 11.607 1.00 94.94 285 ALA A N 1
ATOM 2174 C CA . ALA A 1 285 ? -22.988 4.959 12.162 1.00 94.94 285 ALA A CA 1
ATOM 2175 C C . ALA A 1 285 ? -22.745 6.378 11.619 1.00 94.94 285 ALA A C 1
ATOM 2177 O O . ALA A 1 285 ? -23.700 7.109 11.355 1.00 94.94 285 ALA A O 1
ATOM 2178 N N . GLU A 1 286 ? -21.479 6.753 11.422 1.00 93.75 286 GLU A N 1
ATOM 2179 C CA . GLU A 1 286 ? -21.082 8.116 11.047 1.00 93.75 286 GLU A CA 1
ATOM 2180 C C . GLU A 1 286 ? -20.764 8.283 9.552 1.00 93.75 286 GLU A C 1
ATOM 2182 O O . GLU A 1 286 ? -20.442 9.382 9.095 1.00 93.75 286 GLU A O 1
ATOM 2187 N N . GLY A 1 287 ? -20.834 7.204 8.768 1.00 95.31 287 GLY A N 1
ATOM 2188 C CA . GLY A 1 287 ? -20.491 7.214 7.346 1.00 95.31 287 GLY A CA 1
ATOM 2189 C C . GLY A 1 287 ? -19.029 7.587 7.073 1.00 95.31 287 GLY A C 1
ATOM 2190 O O . GLY A 1 287 ? -18.737 8.213 6.045 1.00 95.31 287 GLY A O 1
ATOM 2191 N N . LEU A 1 288 ? -18.110 7.240 7.984 1.00 94.75 288 LEU A N 1
ATOM 2192 C CA . LEU A 1 288 ? -16.683 7.545 7.843 1.00 94.75 288 LEU A CA 1
ATOM 2193 C C . LEU A 1 288 ? -16.105 6.858 6.602 1.00 94.75 288 LEU A C 1
ATOM 2195 O O . LEU A 1 288 ? -15.523 7.530 5.749 1.00 94.75 288 LEU A O 1
ATOM 2199 N N . ASP A 1 289 ? -16.322 5.549 6.474 1.00 92.56 289 ASP A N 1
ATOM 2200 C CA . ASP A 1 289 ? -15.800 4.752 5.363 1.00 92.56 289 ASP A CA 1
ATOM 2201 C C . ASP A 1 289 ? -16.272 5.273 3.995 1.00 92.56 289 ASP A C 1
ATOM 2203 O O . ASP A 1 289 ? -15.463 5.569 3.114 1.00 92.56 289 ASP A O 1
ATOM 2207 N N . ALA A 1 290 ? -17.576 5.524 3.851 1.00 93.88 290 ALA A N 1
ATOM 2208 C CA . ALA A 1 290 ? -18.145 6.103 2.635 1.00 93.88 290 ALA A CA 1
ATOM 2209 C C . ALA A 1 290 ? -17.564 7.495 2.314 1.00 93.88 290 ALA A C 1
ATOM 2211 O O . ALA A 1 290 ? -17.398 7.856 1.144 1.00 93.88 290 ALA A O 1
ATOM 2212 N N . THR A 1 291 ? -17.242 8.288 3.341 1.00 95.88 291 THR A N 1
ATOM 2213 C CA . THR A 1 291 ? -16.623 9.611 3.177 1.00 95.88 291 THR A CA 1
ATOM 2214 C C . THR A 1 291 ? -15.180 9.497 2.684 1.00 95.88 291 THR A C 1
ATOM 2216 O O . THR A 1 291 ? -14.807 10.212 1.749 1.00 95.88 291 THR A O 1
ATOM 2219 N N . ILE A 1 292 ? -14.394 8.580 3.256 1.00 93.56 292 ILE A N 1
ATOM 2220 C CA . ILE A 1 292 ? -13.015 8.285 2.839 1.00 93.56 292 ILE A CA 1
ATOM 2221 C C . ILE A 1 292 ? -13.000 7.761 1.402 1.00 93.56 292 ILE A C 1
ATOM 2223 O O . ILE A 1 292 ? -12.308 8.328 0.555 1.00 93.56 292 ILE A O 1
ATOM 2227 N N . HIS A 1 293 ? -13.825 6.760 1.091 1.00 92.12 293 HIS A N 1
ATOM 2228 C CA . HIS A 1 293 ? -13.944 6.189 -0.251 1.00 92.12 293 HIS A CA 1
ATOM 2229 C C . HIS A 1 293 ? -14.306 7.245 -1.295 1.00 92.12 293 HIS A C 1
ATOM 2231 O O . HIS A 1 293 ? -13.707 7.302 -2.369 1.00 92.12 293 HIS A O 1
ATOM 2237 N N . LYS A 1 294 ? -15.246 8.140 -0.979 1.00 94.62 294 LYS A N 1
ATOM 2238 C CA . LYS A 1 294 ? -15.611 9.237 -1.878 1.00 94.62 294 LYS A CA 1
ATOM 2239 C C . LYS A 1 294 ? -14.463 10.227 -2.081 1.00 94.62 294 LYS A C 1
ATOM 2241 O O . LYS A 1 294 ? -14.267 10.703 -3.199 1.00 94.62 294 LYS A O 1
ATOM 2246 N N . ALA A 1 295 ? -13.714 10.552 -1.028 1.00 94.88 295 ALA A N 1
ATOM 2247 C CA . ALA A 1 295 ? -12.534 11.406 -1.141 1.00 94.88 295 ALA A CA 1
ATOM 2248 C C . ALA A 1 295 ? -11.455 10.745 -2.015 1.00 94.88 295 ALA A C 1
ATOM 2250 O O . ALA A 1 295 ? -10.929 11.399 -2.917 1.00 94.88 295 ALA A O 1
ATOM 2251 N N . TRP A 1 296 ? -11.200 9.445 -1.827 1.00 93.19 296 TRP A N 1
ATOM 2252 C CA . TRP A 1 296 ? -10.330 8.646 -2.692 1.00 93.19 296 TRP A CA 1
ATOM 2253 C C . TRP A 1 296 ? -10.769 8.694 -4.148 1.00 93.19 296 TRP A C 1
ATOM 2255 O O . TRP A 1 296 ? -9.975 9.090 -4.997 1.00 93.19 296 TRP A O 1
ATOM 2265 N N . GLN A 1 297 ? -12.031 8.374 -4.436 1.00 92.56 297 GLN A N 1
ATOM 2266 C CA . GLN A 1 297 ? -12.573 8.392 -5.796 1.00 92.56 297 GLN A CA 1
ATOM 2267 C C . GLN A 1 297 ? -12.364 9.752 -6.464 1.00 92.56 297 GLN A C 1
ATOM 2269 O O . GLN A 1 297 ? -11.787 9.816 -7.543 1.00 92.56 297 GLN A O 1
ATOM 2274 N N . ILE A 1 298 ? -12.718 10.852 -5.789 1.00 94.12 298 ILE A N 1
ATOM 2275 C CA . ILE A 1 298 ? -12.526 12.207 -6.327 1.00 94.12 298 ILE A CA 1
ATOM 2276 C C . ILE A 1 298 ? -11.045 12.482 -6.630 1.00 94.12 298 ILE A C 1
ATOM 2278 O O . ILE A 1 298 ? -10.722 13.062 -7.667 1.00 94.12 298 ILE A O 1
ATOM 2282 N N . ARG A 1 299 ? -10.121 12.093 -5.743 1.00 94.44 299 ARG A N 1
ATOM 2283 C CA . ARG A 1 299 ? -8.682 12.333 -5.945 1.00 94.44 299 ARG A CA 1
ATOM 2284 C C . ARG A 1 299 ? -8.099 11.470 -7.059 1.00 94.44 299 ARG A C 1
ATOM 2286 O O . ARG A 1 299 ? -7.315 11.986 -7.855 1.00 94.44 299 ARG A O 1
ATOM 2293 N N . GLN A 1 300 ? -8.509 10.209 -7.143 1.00 93.00 300 GLN A N 1
ATOM 2294 C CA . GLN A 1 300 ? -8.145 9.305 -8.231 1.00 93.00 300 GLN A CA 1
ATOM 2295 C C . GLN A 1 300 ? -8.664 9.838 -9.568 1.00 93.00 300 GLN A C 1
ATOM 2297 O O . GLN A 1 300 ? -7.887 9.927 -10.511 1.00 93.00 300 GLN A O 1
ATOM 2302 N N . ASP A 1 301 ? -9.925 10.276 -9.640 1.00 92.62 301 ASP A N 1
ATOM 2303 C CA . ASP A 1 301 ? -10.532 10.854 -10.846 1.00 92.62 301 ASP A CA 1
ATOM 2304 C C . ASP A 1 301 ? -9.752 12.074 -11.332 1.00 92.62 301 ASP A C 1
ATOM 2306 O O . ASP A 1 301 ? -9.410 12.180 -12.508 1.00 92.62 301 ASP A O 1
ATOM 2310 N N . LEU A 1 302 ? -9.436 12.995 -10.417 1.00 93.25 302 LEU A N 1
ATOM 2311 C CA . LEU A 1 302 ? -8.673 14.200 -10.736 1.00 93.25 302 LEU A CA 1
ATOM 2312 C C . LEU A 1 302 ? -7.249 13.873 -11.195 1.00 93.25 302 LEU A C 1
ATOM 2314 O O . LEU A 1 302 ? -6.740 14.516 -12.115 1.00 93.25 302 LEU A O 1
ATOM 2318 N N . TRP A 1 303 ? -6.604 12.890 -10.564 1.00 94.19 303 TRP A N 1
ATOM 2319 C CA . TRP A 1 303 ? -5.257 12.465 -10.935 1.00 94.19 303 TRP A CA 1
ATOM 2320 C C . TRP A 1 303 ? -5.250 11.760 -12.295 1.00 94.19 303 TRP A C 1
ATOM 2322 O O . TRP A 1 303 ? -4.462 12.128 -13.162 1.00 94.19 303 TRP A O 1
ATOM 2332 N N . LEU A 1 304 ? -6.177 10.826 -12.524 1.00 93.31 304 LEU A N 1
ATOM 2333 C CA . LEU A 1 304 ? -6.330 10.118 -13.795 1.00 93.31 304 LEU A CA 1
ATOM 2334 C C . LEU A 1 304 ? -6.670 11.074 -14.924 1.00 93.31 304 LEU A C 1
ATOM 2336 O O . LEU A 1 304 ? -6.027 11.031 -15.963 1.00 93.31 304 LEU A O 1
ATOM 2340 N N . LYS A 1 305 ? -7.615 11.995 -14.716 1.00 92.00 305 LYS A N 1
ATOM 2341 C CA . LYS A 1 305 ? -7.937 13.015 -15.716 1.00 92.00 305 LYS A CA 1
ATOM 2342 C C . LYS A 1 305 ? -6.693 13.800 -16.132 1.00 92.00 305 LYS A C 1
ATOM 2344 O O . LYS A 1 305 ? -6.545 14.113 -17.306 1.00 92.00 305 LYS A O 1
ATOM 2349 N N . LYS A 1 306 ? -5.798 14.092 -15.186 1.00 94.06 306 LYS A N 1
ATOM 2350 C CA . LYS A 1 306 ? -4.586 14.876 -15.433 1.00 94.06 306 LYS A CA 1
ATOM 2351 C C . LYS A 1 306 ? -3.475 14.114 -16.165 1.00 94.06 306 LYS A C 1
ATOM 2353 O O . LYS A 1 306 ? -2.761 14.757 -16.923 1.00 94.06 306 LYS A O 1
ATOM 2358 N N . TYR A 1 307 ? -3.311 12.813 -15.919 1.00 94.31 307 TYR A N 1
ATOM 2359 C CA . TYR A 1 307 ? -2.185 12.005 -16.435 1.00 94.31 307 TYR A CA 1
ATOM 2360 C C . TYR A 1 307 ? -2.636 10.829 -17.313 1.00 94.31 307 TYR A C 1
ATOM 2362 O O . TYR A 1 307 ? -1.953 9.816 -17.443 1.00 94.31 307 TYR A O 1
ATOM 2370 N N . SER A 1 308 ? -3.842 10.930 -17.859 1.00 91.81 308 SER A N 1
ATOM 2371 C CA . SER A 1 308 ? -4.515 9.863 -18.595 1.00 91.81 308 SER A CA 1
ATOM 2372 C C . SER A 1 308 ? -3.796 9.510 -19.893 1.00 91.81 308 SER A C 1
ATOM 2374 O O . SER A 1 308 ? -3.611 8.328 -20.181 1.00 91.81 308 SER A O 1
ATOM 2376 N N . SER A 1 309 ? -3.333 10.515 -20.642 1.00 90.06 309 SER A N 1
ATOM 2377 C CA . SER A 1 309 ? -2.580 10.316 -21.886 1.00 90.06 309 SER A CA 1
ATOM 2378 C C . SER A 1 309 ? -1.306 9.504 -21.681 1.00 90.06 309 SER A C 1
ATOM 2380 O 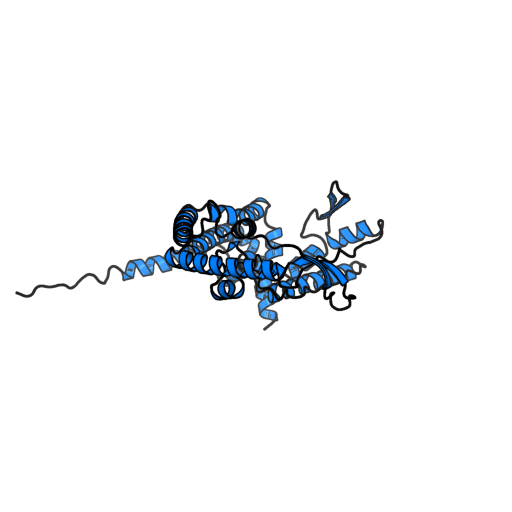O . SER A 1 309 ? -0.991 8.637 -22.489 1.00 90.06 309 SER A O 1
ATOM 2382 N N . GLU A 1 310 ? -0.595 9.753 -20.586 1.00 91.81 310 GLU A N 1
ATOM 2383 C CA . GLU A 1 310 ? 0.671 9.105 -20.262 1.00 91.81 310 GLU A CA 1
ATOM 2384 C C . GLU A 1 310 ? 0.482 7.659 -19.780 1.00 91.81 310 GLU A C 1
ATOM 2386 O O . GLU A 1 310 ? 1.406 6.856 -19.857 1.00 91.81 310 GLU A O 1
ATOM 2391 N N . LEU A 1 311 ? -0.715 7.306 -19.305 1.00 92.12 311 LEU A N 1
ATOM 2392 C CA . LEU A 1 311 ? -1.037 5.963 -18.810 1.00 92.12 311 LEU A CA 1
ATOM 2393 C C . LEU A 1 311 ? -1.753 5.088 -19.845 1.00 92.12 311 LEU A C 1
ATOM 2395 O O . LEU A 1 311 ? -1.860 3.876 -19.647 1.00 92.12 311 LEU A O 1
ATOM 2399 N N . ALA A 1 312 ? -2.242 5.679 -20.939 1.00 92.06 312 ALA A N 1
ATOM 2400 C CA . ALA A 1 312 ? -3.070 4.993 -21.927 1.00 92.06 312 ALA A CA 1
ATOM 2401 C C . ALA A 1 312 ? -2.368 3.774 -22.540 1.00 92.06 312 ALA A C 1
ATOM 2403 O O . ALA A 1 312 ? -2.967 2.706 -22.656 1.00 92.06 312 ALA A O 1
ATOM 2404 N N . ASP A 1 313 ? -1.087 3.893 -22.887 1.00 89.94 313 ASP A N 1
ATOM 2405 C CA . ASP A 1 313 ? -0.361 2.786 -23.514 1.00 89.94 313 ASP A CA 1
ATOM 2406 C C . ASP A 1 313 ? -0.094 1.639 -22.531 1.00 89.94 313 ASP A C 1
ATOM 2408 O O . ASP A 1 313 ? -0.272 0.473 -22.890 1.00 89.94 313 ASP A O 1
ATOM 2412 N N . GLY A 1 314 ? 0.203 1.949 -21.264 1.00 87.38 314 GLY A N 1
ATOM 2413 C CA . GLY A 1 314 ? 0.279 0.940 -20.204 1.00 87.38 314 GLY A CA 1
ATOM 2414 C C . GLY A 1 314 ? -1.046 0.189 -20.018 1.00 87.38 314 GLY A C 1
ATOM 2415 O O . GLY A 1 314 ? -1.051 -1.030 -19.850 1.00 87.38 314 GLY A O 1
ATOM 2416 N N . ALA A 1 315 ? -2.177 0.895 -20.107 1.00 91.75 315 ALA A N 1
ATOM 2417 C CA . ALA A 1 315 ? -3.506 0.302 -19.965 1.00 91.75 315 ALA A CA 1
ATOM 2418 C C . ALA A 1 315 ? -3.875 -0.627 -21.127 1.00 91.75 315 ALA A C 1
ATOM 2420 O O . ALA A 1 315 ? -4.410 -1.713 -20.897 1.00 91.75 315 ALA A O 1
ATOM 2421 N N . LYS A 1 316 ? -3.538 -0.252 -22.367 1.00 93.38 316 LYS A N 1
ATOM 2422 C CA . LYS A 1 316 ? -3.733 -1.115 -23.545 1.00 93.38 316 LYS A CA 1
ATOM 2423 C C . LYS A 1 316 ? -2.929 -2.406 -23.441 1.00 93.38 316 LYS A C 1
ATOM 2425 O O . LYS A 1 316 ? -3.450 -3.469 -23.772 1.00 93.38 316 LYS A O 1
ATOM 2430 N N . LEU A 1 317 ? -1.680 -2.318 -22.977 1.00 90.44 317 LEU A N 1
ATOM 2431 C CA . LEU A 1 317 ? -0.818 -3.487 -22.794 1.00 90.44 317 LEU A CA 1
ATOM 2432 C C . LEU A 1 317 ? -1.385 -4.449 -21.744 1.00 90.44 317 LEU A C 1
ATOM 2434 O O . LEU A 1 317 ? -1.449 -5.650 -21.996 1.00 90.44 317 LEU A O 1
ATOM 2438 N N . GLU A 1 318 ? -1.854 -3.934 -20.605 1.00 89.62 318 GLU A N 1
ATOM 2439 C CA . GLU A 1 318 ? -2.467 -4.767 -19.561 1.00 89.62 318 GLU A CA 1
ATOM 2440 C C . GLU A 1 318 ? -3.766 -5.434 -20.058 1.00 89.62 318 GLU A C 1
ATOM 2442 O O . GLU A 1 318 ? -3.972 -6.630 -19.850 1.00 89.62 318 GLU A O 1
ATOM 2447 N N . LEU A 1 319 ? -4.617 -4.700 -20.789 1.00 91.50 319 LEU A N 1
ATOM 2448 C CA . LEU A 1 319 ? -5.834 -5.252 -21.400 1.00 91.50 319 LEU A CA 1
ATOM 2449 C C . LEU A 1 319 ? -5.530 -6.359 -22.418 1.00 91.50 319 LEU A C 1
ATOM 2451 O O . LEU A 1 319 ? -6.213 -7.384 -22.436 1.00 91.50 319 LEU A O 1
ATOM 2455 N N . ALA A 1 320 ? -4.503 -6.176 -23.252 1.00 91.88 320 ALA A N 1
ATOM 2456 C CA . ALA A 1 320 ? -4.071 -7.187 -24.211 1.00 91.88 320 ALA A CA 1
ATOM 2457 C C . ALA A 1 320 ? -3.545 -8.450 -23.508 1.00 91.88 320 ALA A C 1
ATOM 2459 O O . ALA A 1 320 ? -3.896 -9.564 -23.902 1.00 91.88 320 ALA A O 1
ATOM 2460 N N . ALA A 1 321 ? -2.770 -8.288 -22.429 1.00 87.88 321 ALA A N 1
ATOM 2461 C CA . ALA A 1 321 ? -2.287 -9.405 -21.622 1.00 87.88 321 ALA A CA 1
ATOM 2462 C C . ALA A 1 321 ? -3.450 -10.197 -20.999 1.00 87.88 321 ALA A C 1
ATOM 2464 O O . ALA A 1 321 ? -3.488 -11.423 -21.116 1.00 87.88 321 ALA A O 1
ATOM 2465 N N . ALA A 1 322 ? -4.446 -9.512 -20.426 1.00 87.50 322 ALA A N 1
ATOM 2466 C CA . ALA A 1 322 ? -5.630 -10.144 -19.839 1.00 87.50 322 ALA A CA 1
ATOM 2467 C C . ALA A 1 322 ? -6.525 -10.870 -20.864 1.00 87.50 322 ALA A C 1
ATOM 2469 O O . ALA A 1 322 ? -7.242 -11.803 -20.505 1.00 87.50 322 ALA A O 1
ATOM 2470 N N . ALA A 1 323 ? -6.505 -10.454 -22.134 1.00 90.50 323 ALA A N 1
ATOM 2471 C CA . ALA A 1 323 ? -7.226 -11.135 -23.207 1.00 90.50 323 ALA A CA 1
ATOM 2472 C C . ALA A 1 323 ? -6.527 -12.427 -23.666 1.00 90.50 323 ALA A C 1
ATOM 2474 O O . ALA A 1 323 ? -7.201 -13.346 -24.115 1.00 90.50 323 ALA A O 1
ATOM 2475 N N . SER A 1 324 ? -5.198 -12.508 -23.543 1.00 87.62 324 SER A N 1
ATOM 2476 C CA . SER A 1 324 ? -4.408 -13.672 -23.978 1.00 87.62 324 SER A CA 1
ATOM 2477 C C . SER A 1 324 ? -4.475 -14.881 -23.036 1.00 87.62 324 SER A C 1
ATOM 2479 O O . SER A 1 324 ? -4.092 -15.981 -23.423 1.00 87.62 324 SER A O 1
ATOM 2481 N N . THR A 1 325 ? -4.946 -14.684 -21.803 1.00 80.81 325 THR A N 1
ATOM 2482 C CA . THR A 1 325 ? -5.042 -15.725 -20.766 1.00 80.81 325 THR A CA 1
ATOM 2483 C C . THR A 1 325 ? -6.421 -16.385 -20.678 1.00 80.81 325 THR A C 1
ATOM 2485 O O . THR A 1 325 ? -6.599 -17.287 -19.859 1.00 80.81 325 THR A O 1
ATOM 2488 N N . ARG A 1 326 ? -7.391 -15.940 -21.487 1.00 70.56 326 ARG A N 1
ATOM 2489 C CA . ARG A 1 326 ? -8.755 -16.484 -21.569 1.00 70.56 326 ARG A CA 1
ATOM 2490 C C . ARG A 1 326 ? -8.913 -17.383 -22.786 1.00 70.56 326 ARG A C 1
ATOM 2492 O O . ARG A 1 326 ? -9.634 -18.393 -22.648 1.00 70.56 326 ARG A O 1
#

Secondary structure (DSSP, 8-state):
--------SSHHHHHHHHHHHHHHHHGGGS---HHHHHHHHHHHTS---HHHHHHHHHHHHHHHHHHHHHTT------PPP--SSPPP-GGGSSPPHHHHHHHTTSTTHHHHS--------------TTTHHHHHHHHHSSEEE-TTS-EEES-TTSHHHHHHHHHH-HHHHHHHHS-HHHHHHHHTHHHHHHT-HHHHHHHHHHHHHHHHTT---TT--GGGHHHHHHHH-PPPEEEEEEEEE-PPTTSPPEEEEEEEE-HHHHHHHHHHHHHHHHHHHHHHHHHTHHHHHHHHHHHHHHHHHHHHHHHHHHHHHHHHHHHHHT-

pLDDT: mean 83.83, std 16.14, range [38.28, 98.38]

Sequence (326 aa):
MKRAVVSIAAGLLVVAVVSVIAYRLADRDSGLTAAEAAVIRENLFTIKDPAENASRLARYQDARAQCMAEAGFTVPVRHPVVSRLPRYDDRQGLPDRAFAQQWGFAVFTDKEIEDEEFSVADPTAVSTTESDAYYTAMFGSWRKDPEGGVVPKNALGGCAGKALQASNPIMYAMNELPPKAQQSYRAMNQQIVSDPKVVAAVGTWRKCMASNGYDVGDATYDSMAPWLESRKKVTESGTRTVRIQAFENEKPQTVTVPKYDAKSLAEATSFERAVAKVALDCSDAEGLDATIHKAWQIRQDLWLKKYSSELADGAKLELAAAASTR

Radius of gyration: 25.14 Å; chains: 1; bounding box: 101×46×52 Å

Foldseek 3Di:
DDDDDDDDDPPVVVVVVVVVVVVVVVVVLLPADPLLLVLLCCQQPNDDDLVLVLVLLQLLQVQLQVLLVVLVDGADRFRDDSQPDDQDDLLQDADDPVCLLVQQNVLLVVVVDPPPPDPPPRPPPPPPVVVVSSCCQNQVAWDADPVRDIGRPQCLHHSSNSSCCQRQLLVSLLSVDDPVLVVLSVCLSVVLCPDPLLVVLQVQLQVLCVVVVHNPDPDGSNRVSVVLCVVAPWDFPAWDWDFADGGDPDDTDIDIGTDTDPVSSVVSSVVSSVSSVSSVVSCVVSVNSVSSNVSSVVSSVVSSSVCVVSSNVSSVSVVVVVVVVD

Organism: Actinoplanes teichomyceticus (NCBI:txid1867)